Protein AF-A0A0G0MHN8-F1 (afdb_monomer_lite)

InterPro domains:
  IPR003615 HNH nuclease [cd00085] (188-270)

Structure (mmCIF, N/CA/C/O backbone):
data_AF-A0A0G0MHN8-F1
#
_entry.id   AF-A0A0G0MHN8-F1
#
loop_
_atom_site.group_PDB
_atom_site.id
_atom_site.type_symbol
_atom_site.label_atom_id
_atom_site.label_alt_id
_atom_site.label_comp_id
_atom_site.label_asym_id
_atom_site.label_entity_id
_atom_site.label_seq_id
_atom_site.pdbx_PDB_ins_code
_atom_site.Cartn_x
_atom_site.Cartn_y
_atom_site.Cartn_z
_atom_site.occupancy
_atom_site.B_iso_or_equiv
_atom_site.auth_seq_id
_atom_site.auth_comp_id
_atom_site.auth_asym_id
_atom_site.auth_atom_id
_atom_site.pdbx_PDB_model_num
ATOM 1 N N . MET A 1 1 ? -47.868 53.375 -15.447 1.00 41.31 1 MET A N 1
ATOM 2 C CA . MET A 1 1 ? -48.002 53.925 -14.083 1.00 41.31 1 MET A CA 1
ATOM 3 C C . MET A 1 1 ? -46.659 53.739 -13.399 1.00 41.31 1 MET A C 1
ATOM 5 O O . MET A 1 1 ? -46.217 52.610 -13.243 1.00 41.31 1 MET A O 1
ATOM 9 N N . TYR A 1 2 ? -45.961 54.854 -13.203 1.00 44.22 2 TYR A N 1
ATOM 10 C CA . TYR A 1 2 ? -44.610 54.971 -12.650 1.00 44.22 2 TYR A CA 1
ATOM 11 C C . TYR A 1 2 ? -44.581 54.635 -11.146 1.00 44.22 2 TYR A C 1
ATOM 13 O O . TYR A 1 2 ? -45.629 54.658 -10.509 1.00 44.22 2 TYR A O 1
ATOM 21 N N . ILE A 1 3 ? -43.368 54.442 -10.605 1.00 45.72 3 ILE A N 1
ATOM 22 C CA . ILE A 1 3 ? -42.986 54.171 -9.197 1.00 45.72 3 ILE A CA 1
ATOM 23 C C . ILE A 1 3 ? -42.729 52.681 -8.903 1.00 45.72 3 ILE A C 1
ATOM 25 O O . ILE A 1 3 ? -43.482 52.073 -8.163 1.00 45.72 3 ILE A O 1
ATOM 29 N N . ILE A 1 4 ? -41.650 52.114 -9.466 1.00 41.66 4 ILE A N 1
ATOM 30 C CA . ILE A 1 4 ? -40.586 51.381 -8.733 1.00 41.66 4 ILE A CA 1
ATOM 31 C C . ILE A 1 4 ? -39.297 51.553 -9.558 1.00 41.66 4 ILE A C 1
ATOM 33 O O . ILE A 1 4 ? -38.766 50.626 -10.163 1.00 41.66 4 ILE A O 1
ATOM 37 N N . ASP A 1 5 ? -38.841 52.799 -9.646 1.00 47.12 5 ASP A N 1
ATOM 38 C CA . ASP A 1 5 ? -37.523 53.160 -10.160 1.00 47.12 5 ASP A CA 1
ATOM 39 C C . ASP A 1 5 ? -36.767 53.845 -9.007 1.00 47.12 5 ASP A C 1
ATOM 41 O O . ASP A 1 5 ? -37.362 54.641 -8.281 1.00 47.12 5 ASP A O 1
ATOM 45 N N . ARG A 1 6 ? -35.475 53.520 -8.842 1.00 43.72 6 ARG A N 1
ATOM 46 C CA . ARG A 1 6 ? -34.521 53.962 -7.787 1.00 43.72 6 ARG A CA 1
ATOM 47 C C . ARG A 1 6 ? -34.568 53.319 -6.383 1.00 43.72 6 ARG A C 1
ATOM 49 O O . ARG A 1 6 ? -34.726 54.034 -5.399 1.00 43.72 6 ARG A O 1
ATOM 56 N N . MET A 1 7 ? -34.201 52.039 -6.236 1.00 36.31 7 MET A N 1
ATOM 57 C CA . MET A 1 7 ? -33.557 51.598 -4.971 1.00 36.31 7 MET A CA 1
ATOM 58 C C . MET A 1 7 ? -32.286 50.736 -5.096 1.00 36.31 7 MET A C 1
ATOM 60 O O . MET A 1 7 ? -31.486 50.744 -4.169 1.00 36.31 7 MET A O 1
ATOM 64 N N . ASP A 1 8 ? -31.957 50.140 -6.246 1.00 45.94 8 ASP A N 1
ATOM 65 C CA . ASP A 1 8 ? -30.777 49.246 -6.331 1.00 45.94 8 ASP A CA 1
ATOM 66 C C . ASP A 1 8 ? -29.466 49.897 -6.826 1.00 45.94 8 ASP A C 1
ATOM 68 O O . ASP A 1 8 ? -28.525 49.217 -7.238 1.00 45.94 8 ASP A O 1
ATOM 72 N N . ARG A 1 9 ? -29.352 51.231 -6.754 1.00 44.91 9 ARG A N 1
ATOM 73 C CA . ARG A 1 9 ? -28.084 51.960 -6.996 1.00 44.91 9 ARG A CA 1
ATOM 74 C C . ARG A 1 9 ? -27.555 52.716 -5.778 1.00 44.91 9 ARG A C 1
ATOM 76 O O . ARG A 1 9 ? -26.802 53.673 -5.939 1.00 44.91 9 ARG A O 1
ATOM 83 N N . ILE A 1 10 ? -27.864 52.263 -4.566 1.00 42.12 10 ILE A N 1
ATOM 84 C CA . ILE A 1 10 ? -27.018 52.602 -3.418 1.00 42.12 10 ILE A CA 1
ATOM 85 C C . ILE A 1 10 ? -25.942 51.527 -3.335 1.00 42.12 10 ILE A C 1
ATOM 87 O O . ILE A 1 10 ? -26.154 50.390 -2.921 1.00 42.12 10 ILE A O 1
ATOM 91 N N . MET A 1 11 ? -24.777 51.904 -3.852 1.00 40.81 11 MET A N 1
ATOM 92 C CA . MET A 1 11 ? -23.524 51.195 -3.674 1.00 40.81 11 MET A CA 1
ATOM 93 C C . MET A 1 11 ? -23.381 50.755 -2.208 1.00 40.81 11 MET A C 1
ATOM 95 O O . MET A 1 11 ? -23.614 51.548 -1.302 1.00 40.81 11 MET A O 1
ATOM 99 N N . ASN A 1 12 ? -22.946 49.512 -1.980 1.00 46.34 12 ASN A N 1
ATOM 100 C CA . ASN A 1 12 ? -22.414 49.045 -0.695 1.00 46.34 12 ASN A CA 1
ATOM 101 C C . ASN A 1 12 ? -21.132 49.837 -0.344 1.00 46.34 12 ASN A C 1
ATOM 103 O O . ASN A 1 12 ? -20.025 49.299 -0.405 1.00 46.34 12 ASN A O 1
ATOM 107 N N . VAL A 1 13 ? -21.265 51.128 -0.031 1.00 47.09 13 VAL A N 1
ATOM 108 C CA . VAL A 1 13 ? -20.178 51.989 0.463 1.00 47.09 13 VAL A CA 1
ATOM 109 C C . VAL A 1 13 ? -19.900 51.693 1.945 1.00 47.09 13 VAL A C 1
ATOM 111 O O . VAL A 1 13 ? -18.794 51.925 2.425 1.00 47.09 13 VAL A O 1
ATOM 114 N N . ASP A 1 14 ? -20.828 51.034 2.644 1.00 49.34 14 ASP A N 1
ATOM 115 C CA . ASP A 1 14 ? -20.714 50.715 4.076 1.00 49.34 14 ASP A CA 1
ATOM 116 C C . ASP A 1 14 ? -19.765 49.547 4.412 1.00 49.34 14 ASP A C 1
ATOM 118 O O . ASP A 1 14 ? -19.594 49.184 5.576 1.00 49.34 14 ASP A O 1
ATOM 122 N N . LEU A 1 15 ? -19.101 48.941 3.420 1.00 52.16 15 LEU A N 1
ATOM 123 C CA . LEU A 1 15 ? -18.152 47.841 3.657 1.00 52.16 15 LEU A CA 1
ATOM 124 C C . LEU A 1 15 ? -16.733 48.304 4.018 1.00 52.16 15 LEU A C 1
ATOM 126 O O . LEU A 1 15 ? -15.868 47.469 4.296 1.00 52.16 15 LEU A O 1
ATOM 130 N N . LEU A 1 16 ? -16.471 49.611 4.030 1.00 52.69 16 LEU A N 1
ATOM 131 C CA . LEU A 1 16 ? -15.177 50.163 4.420 1.00 52.69 16 LEU A CA 1
ATOM 132 C C . LEU A 1 16 ? -15.188 50.547 5.905 1.00 52.69 16 LEU A C 1
ATOM 134 O O . LEU A 1 16 ? -16.071 51.256 6.377 1.00 52.69 16 LEU A O 1
ATOM 138 N N . CYS A 1 17 ? -14.179 50.123 6.672 1.00 55.62 17 CYS A N 1
ATOM 139 C CA . CYS A 1 17 ? -14.046 50.596 8.052 1.00 55.62 17 CYS A CA 1
ATOM 140 C C . CYS A 1 17 ? -13.707 52.102 8.078 1.00 55.62 17 CYS A C 1
ATOM 142 O O . CYS A 1 17 ? -13.042 52.601 7.164 1.00 55.62 17 CYS A O 1
ATOM 144 N N . ARG A 1 18 ? -14.085 52.827 9.149 1.00 50.47 18 ARG A N 1
ATOM 145 C CA . ARG A 1 18 ? -13.782 54.271 9.323 1.00 50.47 18 ARG A CA 1
ATOM 146 C C . ARG A 1 18 ? -12.311 54.619 9.040 1.00 50.47 18 ARG A C 1
ATOM 148 O O . ARG A 1 18 ? -12.028 55.665 8.466 1.00 50.47 18 ARG A O 1
ATOM 155 N N . ARG A 1 19 ? -11.379 53.715 9.371 1.00 57.19 19 ARG A N 1
ATOM 156 C CA . ARG A 1 19 ? -9.930 53.876 9.140 1.00 57.19 19 ARG A CA 1
ATOM 157 C C . ARG A 1 19 ? -9.532 53.802 7.656 1.00 57.19 19 ARG A C 1
ATOM 159 O O . ARG A 1 19 ? -8.599 54.485 7.248 1.00 57.19 19 ARG A O 1
ATOM 166 N N . CYS A 1 20 ? -10.225 52.997 6.850 1.00 60.19 20 CYS A N 1
ATOM 167 C CA . CYS A 1 20 ? -10.010 52.910 5.402 1.00 60.19 20 CYS A CA 1
ATOM 168 C C . CYS A 1 20 ? -10.707 54.054 4.654 1.00 60.19 20 CYS A C 1
ATOM 170 O O . CYS A 1 20 ? -10.126 54.590 3.717 1.00 60.19 20 CYS A O 1
ATOM 172 N N . MET A 1 21 ? -11.894 54.473 5.110 1.00 56.03 21 MET A N 1
ATOM 173 C CA . MET A 1 21 ? -12.616 55.636 4.569 1.00 56.03 21 MET A CA 1
ATOM 174 C C . MET A 1 21 ? -11.854 56.949 4.789 1.00 56.03 21 MET A C 1
ATOM 176 O O . MET A 1 21 ? -11.707 57.725 3.853 1.00 56.03 21 MET A O 1
ATOM 180 N N . SER A 1 22 ? -11.300 57.179 5.987 1.00 56.94 22 SER A N 1
ATOM 181 C CA . SER A 1 22 ? -10.540 58.403 6.303 1.00 56.94 22 SER A CA 1
ATOM 182 C C . SER A 1 22 ? -9.270 58.553 5.451 1.00 56.94 22 SER A C 1
ATOM 184 O O . SER A 1 22 ? -9.029 59.630 4.912 1.00 56.94 22 SER A O 1
ATOM 186 N N . LYS A 1 23 ? -8.516 57.464 5.231 1.00 58.53 23 LYS A N 1
ATOM 187 C CA . LYS A 1 23 ? -7.329 57.474 4.354 1.00 58.53 23 LYS A CA 1
ATOM 188 C C . LYS A 1 23 ? -7.672 57.601 2.867 1.00 58.53 23 LYS A C 1
ATOM 190 O O . LYS A 1 23 ? -6.902 58.189 2.117 1.00 58.53 23 LYS A O 1
ATOM 195 N N . LEU A 1 24 ? -8.809 57.055 2.426 1.00 53.66 24 LEU A N 1
ATOM 196 C CA . LEU A 1 24 ? -9.280 57.219 1.046 1.00 53.66 24 LEU A CA 1
ATOM 197 C C . LEU A 1 24 ? -9.778 58.648 0.791 1.00 53.66 24 LEU A C 1
ATOM 199 O O . LEU A 1 24 ? -9.394 59.236 -0.213 1.00 53.66 24 LEU A O 1
ATOM 203 N N . GLY A 1 25 ? -10.516 59.246 1.730 1.00 53.97 25 GLY A N 1
ATOM 204 C CA . GLY A 1 25 ? -11.010 60.623 1.622 1.00 53.97 25 GLY A CA 1
ATOM 205 C C . GLY A 1 25 ? -9.921 61.708 1.651 1.00 53.97 25 GLY A C 1
ATOM 206 O O . GLY A 1 25 ? -10.139 62.802 1.136 1.00 53.97 25 GLY A O 1
ATOM 207 N N . GLU A 1 26 ? -8.740 61.442 2.220 1.00 54.78 26 GLU A N 1
ATOM 208 C CA . GLU A 1 26 ? -7.566 62.333 2.110 1.00 54.78 26 GLU A CA 1
ATOM 209 C C . GLU A 1 26 ? -6.858 62.236 0.750 1.00 54.78 26 GLU A C 1
ATOM 211 O O . GLU A 1 26 ? -6.295 63.221 0.273 1.00 54.78 26 GLU A O 1
ATOM 216 N N . ILE A 1 27 ? -6.893 61.063 0.112 1.00 53.47 27 ILE A N 1
ATOM 217 C CA . ILE A 1 27 ? -6.241 60.810 -1.181 1.00 53.47 27 ILE A CA 1
ATOM 218 C C . ILE A 1 27 ? -7.151 61.223 -2.348 1.00 53.47 27 ILE A C 1
ATOM 220 O O . ILE A 1 27 ? -6.658 61.740 -3.350 1.00 53.47 27 ILE A O 1
ATOM 224 N N . GLU A 1 28 ? -8.466 61.030 -2.227 1.00 47.81 28 GLU A N 1
ATOM 225 C CA . GLU A 1 28 ? -9.450 61.410 -3.251 1.00 47.81 28 GLU A CA 1
ATOM 226 C C . GLU A 1 28 ? -9.728 62.918 -3.275 1.00 47.81 28 GLU A C 1
ATOM 228 O O . GLU A 1 28 ? -9.886 63.466 -4.359 1.00 47.81 28 GLU A O 1
ATOM 233 N N . ARG A 1 29 ? -9.620 63.633 -2.139 1.00 52.34 29 ARG A N 1
ATOM 234 C CA . ARG A 1 29 ? -9.636 65.114 -2.115 1.00 52.34 29 ARG A CA 1
ATOM 235 C C . ARG A 1 29 ? -8.532 65.769 -2.958 1.00 52.34 29 ARG A C 1
ATOM 237 O O . ARG A 1 29 ? -8.600 66.964 -3.208 1.00 52.34 29 ARG A O 1
ATOM 244 N N . LYS A 1 30 ? -7.513 65.009 -3.374 1.00 52.53 30 LYS A N 1
ATOM 245 C CA . LYS A 1 30 ? -6.391 65.486 -4.197 1.00 52.53 30 LYS A CA 1
ATOM 246 C C . LYS A 1 30 ? -6.490 65.098 -5.677 1.00 52.53 30 LYS A C 1
ATOM 248 O O . LYS A 1 30 ? -5.564 65.411 -6.421 1.00 52.53 30 LYS A O 1
ATOM 253 N N . LYS A 1 31 ? -7.528 64.378 -6.120 1.00 51.03 31 LYS A N 1
ATOM 254 C CA . LYS A 1 31 ? -7.637 63.934 -7.520 1.00 51.03 31 LYS A CA 1
ATOM 255 C C . LYS A 1 31 ? -9.052 64.117 -8.065 1.00 51.03 31 LYS A C 1
ATOM 257 O O . LYS A 1 31 ? -9.915 63.283 -7.813 1.00 51.03 31 LYS A O 1
ATOM 262 N N . ASP A 1 32 ? -9.227 65.143 -8.894 1.00 46.75 32 ASP A N 1
ATOM 263 C CA . ASP A 1 32 ? -10.406 65.364 -9.739 1.00 46.75 32 ASP A CA 1
ATOM 264 C C . ASP A 1 32 ? -10.479 64.309 -10.857 1.00 46.75 32 ASP A C 1
ATOM 266 O O . ASP A 1 32 ? -10.145 64.558 -12.014 1.00 46.75 32 ASP A O 1
ATOM 270 N N . GLY A 1 33 ? -10.857 63.076 -10.514 1.00 56.81 33 GLY A N 1
ATOM 271 C CA . GLY A 1 33 ? -10.978 61.997 -11.491 1.00 56.81 33 GLY A CA 1
ATOM 272 C C . GLY A 1 33 ? -11.960 60.897 -11.084 1.00 56.81 33 GLY A C 1
ATOM 273 O O . GLY A 1 33 ? -12.208 60.687 -9.896 1.00 56.81 33 GLY A O 1
ATOM 274 N N . PRO A 1 34 ? -12.527 60.164 -12.062 1.00 51.59 34 PRO A N 1
ATOM 275 C CA . PRO A 1 34 ? -13.568 59.176 -11.813 1.00 51.59 34 PRO A CA 1
ATOM 276 C C . PRO A 1 34 ? -13.055 57.989 -10.986 1.00 51.59 34 PRO A C 1
ATOM 278 O O . PRO A 1 34 ? -11.982 57.428 -11.232 1.00 51.59 34 PRO A O 1
ATOM 281 N N . VAL A 1 35 ? -13.865 57.583 -10.006 1.00 49.09 35 VAL A N 1
ATOM 282 C CA . VAL A 1 35 ? -13.551 56.526 -9.037 1.00 49.09 35 VAL A CA 1
ATOM 283 C C . VAL A 1 35 ? -13.462 55.166 -9.741 1.00 49.09 35 VAL A C 1
ATOM 285 O O . VAL A 1 35 ? -14.463 54.522 -10.055 1.00 49.09 35 VAL A O 1
ATOM 288 N N . LEU A 1 36 ? -12.239 54.699 -9.996 1.00 50.56 36 LEU A N 1
ATOM 289 C CA . LEU A 1 36 ? -11.980 53.347 -10.501 1.00 50.56 36 LEU A CA 1
ATOM 290 C C . LEU A 1 36 ? -12.415 52.296 -9.462 1.00 50.56 36 LEU A C 1
ATOM 292 O O . LEU A 1 36 ? -12.065 52.404 -8.287 1.00 50.56 36 LEU A O 1
ATOM 296 N N . ARG A 1 37 ? -13.120 51.234 -9.890 1.00 49.81 37 ARG A N 1
ATOM 297 C CA . ARG A 1 37 ? -13.490 50.085 -9.035 1.00 49.81 37 ARG A CA 1
ATOM 298 C C . ARG A 1 37 ? -12.227 49.401 -8.493 1.00 49.81 37 ARG A C 1
ATOM 300 O O . ARG A 1 37 ? -11.585 48.630 -9.205 1.00 49.81 37 ARG A O 1
ATOM 307 N N . ARG A 1 38 ? -11.849 49.673 -7.240 1.00 54.00 38 ARG A N 1
ATOM 308 C CA . ARG A 1 38 ? -10.640 49.100 -6.619 1.00 54.00 38 ARG A CA 1
ATOM 309 C C . ARG A 1 38 ? -10.935 47.827 -5.823 1.00 54.00 38 ARG A C 1
ATOM 311 O O . ARG A 1 38 ? -12.009 47.651 -5.254 1.00 54.00 38 ARG A O 1
ATOM 318 N N . LYS A 1 39 ? -9.943 46.928 -5.802 1.00 55.81 39 LYS A N 1
ATOM 319 C CA . LYS A 1 39 ? -9.945 45.665 -5.046 1.00 55.81 39 LYS A CA 1
ATOM 320 C C . LYS A 1 39 ? -10.011 45.962 -3.540 1.00 55.81 39 LYS A C 1
ATOM 322 O O . LYS A 1 39 ? -9.205 46.741 -3.039 1.00 55.81 39 LYS A O 1
ATOM 327 N N . LEU A 1 40 ? -10.947 45.325 -2.833 1.00 59.28 40 LEU A N 1
ATOM 328 C CA . LEU A 1 40 ? -11.023 45.355 -1.366 1.00 59.28 40 LEU A CA 1
ATOM 329 C C . LEU A 1 40 ? -9.698 44.866 -0.760 1.00 59.28 40 LEU A C 1
ATOM 331 O O . LEU A 1 40 ? -9.121 43.900 -1.265 1.00 59.28 40 LEU A O 1
ATOM 335 N N . CYS A 1 41 ? -9.240 45.489 0.331 1.00 76.50 41 CYS A N 1
ATOM 336 C CA . CYS A 1 41 ? -8.121 44.944 1.103 1.00 76.50 41 CYS A CA 1
ATOM 337 C C . CYS A 1 41 ? -8.493 43.572 1.682 1.00 76.50 41 CYS A C 1
ATOM 339 O O . CYS A 1 41 ? -9.677 43.268 1.848 1.00 76.50 41 CYS A O 1
ATOM 341 N N . ASP A 1 42 ? -7.499 42.755 2.027 1.00 72.19 42 ASP A N 1
ATOM 342 C CA . ASP A 1 42 ? -7.738 41.361 2.418 1.00 72.19 42 ASP A CA 1
ATOM 343 C C . ASP A 1 42 ? -8.684 41.217 3.618 1.00 72.19 42 ASP A C 1
ATOM 345 O O . ASP A 1 42 ? -9.524 40.319 3.630 1.00 72.19 42 ASP A O 1
ATOM 349 N N . LEU A 1 43 ? -8.641 42.150 4.577 1.00 75.00 43 LEU A N 1
ATOM 350 C CA . LEU A 1 43 ? -9.563 42.170 5.719 1.00 75.00 43 LEU A CA 1
ATOM 351 C C . LEU A 1 43 ? -11.011 42.471 5.303 1.00 75.00 43 LEU A C 1
ATOM 353 O O . LEU A 1 43 ? -11.931 41.766 5.717 1.00 75.00 43 LEU A O 1
ATOM 357 N N . CYS A 1 44 ? -11.232 43.479 4.453 1.00 73.94 44 CYS A N 1
ATOM 358 C CA . CYS A 1 44 ? -12.579 43.820 3.976 1.00 73.94 44 CYS A CA 1
ATOM 359 C C . CYS A 1 44 ? -13.116 42.754 3.013 1.00 73.94 44 CYS A C 1
ATOM 361 O O . CYS A 1 44 ? -14.301 42.427 3.037 1.00 73.94 44 CYS A O 1
ATOM 363 N N . LYS A 1 45 ? -12.235 42.156 2.206 1.00 74.00 45 LYS A N 1
ATOM 364 C CA . LYS A 1 45 ? -12.559 41.027 1.335 1.00 74.00 45 LYS A CA 1
ATOM 365 C C . LYS A 1 45 ? -12.978 39.809 2.155 1.00 74.00 45 LYS A C 1
ATOM 367 O O . LYS A 1 45 ? -14.001 39.209 1.844 1.00 74.00 45 LYS A O 1
ATOM 372 N N . LYS A 1 46 ? -12.240 39.480 3.221 1.00 78.44 46 LYS A N 1
ATOM 373 C CA . LYS A 1 46 ? -12.584 38.392 4.146 1.00 78.44 46 LYS A CA 1
ATOM 374 C C . LYS A 1 46 ? -13.955 38.621 4.787 1.00 78.44 46 LYS A C 1
ATOM 376 O O . LYS A 1 46 ? -14.810 37.751 4.682 1.00 78.44 46 LYS A O 1
ATOM 381 N N . LYS A 1 47 ? -14.205 39.817 5.329 1.00 79.25 47 LYS A N 1
ATOM 382 C CA . LYS A 1 47 ? -15.497 40.167 5.945 1.00 79.25 47 LYS A CA 1
ATOM 383 C C . LYS A 1 47 ? -16.661 40.131 4.944 1.00 79.25 47 LYS A C 1
ATOM 385 O O . LYS A 1 47 ? -17.747 39.663 5.268 1.00 79.25 47 LYS A O 1
ATOM 390 N N . SER A 1 48 ? -16.434 40.584 3.709 1.00 79.75 48 SER A N 1
ATOM 391 C CA . SER A 1 48 ? -17.427 40.512 2.629 1.00 79.75 48 SER A CA 1
ATOM 392 C C . SER A 1 48 ? -17.749 39.066 2.238 1.00 79.75 48 SER A C 1
ATOM 394 O O . SER A 1 48 ? -18.921 38.728 2.076 1.00 79.75 48 SER A O 1
ATOM 396 N N . ILE A 1 49 ? -16.734 38.200 2.150 1.00 76.38 49 ILE A N 1
ATOM 397 C CA . ILE A 1 49 ? -16.919 36.767 1.891 1.00 76.38 49 ILE A CA 1
ATOM 398 C C . ILE A 1 49 ? -17.690 36.111 3.041 1.00 76.38 49 ILE A C 1
ATOM 400 O O . ILE A 1 49 ? -18.640 35.383 2.782 1.00 76.38 49 ILE A O 1
ATOM 404 N N . GLU A 1 50 ? -17.335 36.390 4.296 1.00 83.31 50 GLU A N 1
ATOM 405 C CA . GLU A 1 50 ? -18.035 35.855 5.473 1.00 83.31 50 GLU A CA 1
ATOM 406 C C . GLU A 1 50 ? -19.521 36.242 5.467 1.00 83.31 50 GLU A C 1
ATOM 408 O O . GLU A 1 50 ? -20.385 35.379 5.622 1.00 83.31 50 GLU A O 1
ATOM 413 N N . LEU A 1 51 ? -19.837 37.507 5.177 1.00 81.75 51 LEU A N 1
ATOM 414 C CA . LEU A 1 51 ? -21.220 37.971 5.036 1.00 81.75 51 LEU A CA 1
ATOM 415 C C . LEU A 1 51 ? -21.952 37.291 3.872 1.00 81.75 51 LEU A C 1
ATOM 417 O O . LEU A 1 51 ? -23.114 36.910 4.020 1.00 81.75 51 LEU A O 1
ATOM 421 N N . GLN A 1 52 ? -21.291 37.095 2.727 1.00 77.44 52 GLN A N 1
ATOM 422 C CA . GLN A 1 52 ? -21.876 36.357 1.605 1.00 77.44 52 GLN A CA 1
ATOM 423 C C . GLN A 1 52 ? -22.144 34.894 1.960 1.00 77.44 52 GLN A C 1
ATOM 425 O O . GLN A 1 52 ? -23.196 34.375 1.602 1.00 77.44 52 GLN A O 1
ATOM 430 N N . VAL A 1 53 ? -21.242 34.235 2.688 1.00 75.69 53 VAL A N 1
ATOM 431 C CA . VAL A 1 53 ? -21.420 32.848 3.137 1.00 75.69 53 VAL A CA 1
ATOM 432 C C . VAL A 1 53 ? -22.591 32.740 4.112 1.00 75.69 53 VAL A C 1
ATOM 434 O O . VAL A 1 53 ? -23.431 31.858 3.945 1.00 75.69 53 VAL A O 1
ATOM 437 N N . VAL A 1 54 ? -22.704 33.654 5.081 1.00 82.69 54 VAL A N 1
ATOM 438 C CA . VAL A 1 54 ? -23.846 33.698 6.010 1.00 82.69 54 VAL A CA 1
ATOM 439 C C . VAL A 1 54 ? -25.150 33.931 5.247 1.00 82.69 54 VAL A C 1
ATOM 441 O O . VAL A 1 54 ? -26.120 33.204 5.459 1.00 82.69 54 VAL A O 1
ATOM 444 N N . LYS A 1 55 ? -25.160 34.872 4.294 1.00 80.44 55 LYS A N 1
ATOM 445 C CA . LYS A 1 55 ? -26.327 35.158 3.451 1.00 80.44 55 LYS A CA 1
ATOM 446 C C . LYS A 1 55 ? -26.729 33.949 2.602 1.00 80.44 55 LYS A C 1
ATOM 448 O O . LYS A 1 55 ? -27.898 33.585 2.590 1.00 80.44 55 LYS A O 1
ATOM 453 N N . LEU A 1 56 ? -25.783 33.292 1.929 1.00 73.94 56 LEU A N 1
ATOM 454 C CA . LEU A 1 56 ? -26.044 32.092 1.124 1.00 73.94 56 LEU A CA 1
ATOM 455 C C . LEU A 1 56 ? -26.506 30.911 1.985 1.00 73.94 56 LEU A C 1
ATOM 457 O O . LEU A 1 56 ? -27.403 30.180 1.580 1.00 73.94 56 LEU A O 1
ATOM 461 N N . SER A 1 57 ? -25.948 30.753 3.187 1.00 81.19 57 SER A N 1
ATOM 462 C CA . SER A 1 57 ? -26.375 29.736 4.153 1.00 81.19 57 SER A CA 1
ATOM 463 C C . SER A 1 57 ? -27.818 29.973 4.607 1.00 81.19 57 SER A C 1
ATOM 465 O O . SER A 1 57 ? -28.635 29.055 4.542 1.00 81.19 57 SER A O 1
ATOM 467 N N . ALA A 1 58 ? -28.174 31.212 4.962 1.00 78.31 58 ALA A N 1
ATOM 468 C CA . ALA A 1 58 ? -29.544 31.584 5.312 1.00 78.31 58 ALA A CA 1
ATOM 469 C C . ALA A 1 58 ? -30.521 31.369 4.140 1.00 78.31 58 ALA A C 1
ATOM 471 O O . ALA A 1 58 ? -31.576 30.764 4.322 1.00 78.31 58 ALA A O 1
ATOM 472 N N . LEU A 1 59 ? -30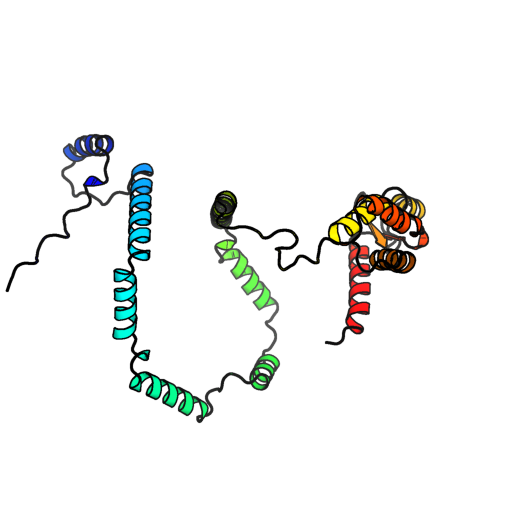.137 31.762 2.919 1.00 74.38 59 LEU A N 1
ATOM 473 C CA . LEU A 1 59 ? -30.932 31.545 1.703 1.00 74.38 59 LEU A CA 1
ATOM 474 C C . LEU A 1 59 ? -31.113 30.055 1.379 1.00 74.38 59 LEU A C 1
ATOM 476 O O . LEU A 1 59 ? -32.198 29.645 0.984 1.00 74.38 59 LEU A O 1
ATOM 480 N N . SER A 1 60 ? -30.081 29.230 1.580 1.00 75.44 60 SER A N 1
ATOM 481 C CA . SER A 1 60 ? -30.159 27.780 1.347 1.00 75.44 60 SER A CA 1
ATOM 482 C C . SER A 1 60 ? -31.058 27.057 2.351 1.00 75.44 60 SER A C 1
ATOM 484 O O . SER A 1 60 ? -31.662 26.042 2.014 1.00 75.44 60 SER A O 1
ATOM 486 N N . LYS A 1 61 ? -31.165 27.586 3.576 1.00 80.69 61 LYS A N 1
ATOM 487 C CA . LYS A 1 61 ? -32.020 27.038 4.634 1.00 80.69 61 LYS A CA 1
ATOM 488 C C . LYS A 1 61 ? -33.459 27.533 4.541 1.00 80.69 61 LYS A C 1
ATOM 490 O O . LYS A 1 61 ? -34.344 26.836 5.025 1.00 80.69 61 LYS A O 1
ATOM 495 N N . SER A 1 62 ? -33.708 28.667 3.885 1.00 86.31 62 SER A N 1
ATOM 496 C CA . SER A 1 62 ? -35.065 29.153 3.634 1.00 86.31 62 SER A CA 1
ATOM 497 C C . SER A 1 62 ? -35.857 28.126 2.821 1.00 86.31 62 SER A C 1
ATOM 499 O O . SER A 1 62 ? -35.537 27.822 1.669 1.00 86.31 62 SER A O 1
ATOM 501 N N . GLU A 1 63 ? -36.879 27.553 3.454 1.00 87.75 63 GLU A N 1
ATOM 502 C CA . GLU A 1 63 ? -37.825 26.632 2.820 1.00 87.75 63 GLU A CA 1
ATOM 503 C C . GLU A 1 63 ? -38.593 27.341 1.698 1.00 87.75 63 GLU A C 1
ATOM 505 O O . GLU A 1 63 ? -38.793 26.785 0.623 1.00 87.75 63 GLU A O 1
ATOM 510 N N . GLU A 1 64 ? -38.925 28.615 1.911 1.00 86.88 64 GLU A N 1
ATOM 511 C CA . GLU A 1 64 ? -39.617 29.468 0.950 1.00 86.88 64 GLU A CA 1
ATOM 512 C C . GLU A 1 64 ? -38.796 29.669 -0.329 1.00 86.88 64 GLU A C 1
ATOM 514 O O . GLU A 1 64 ? -39.308 29.486 -1.432 1.00 86.88 64 GLU A O 1
ATOM 519 N N . LEU A 1 65 ? -37.491 29.938 -0.210 1.00 77.88 65 LEU A N 1
ATOM 520 C CA . LEU A 1 65 ? -36.622 30.097 -1.377 1.00 77.88 65 LEU A CA 1
ATOM 521 C C . LEU A 1 65 ? -36.383 28.768 -2.108 1.00 77.88 65 LEU A C 1
ATOM 523 O O . LEU A 1 65 ? -36.279 28.739 -3.337 1.00 77.88 65 LEU A O 1
ATOM 527 N N . ARG A 1 66 ? -36.303 27.652 -1.372 1.00 80.25 66 ARG A N 1
ATOM 528 C CA . ARG A 1 66 ? -36.221 26.307 -1.962 1.00 80.25 66 ARG A CA 1
ATOM 529 C C . ARG A 1 66 ? -37.506 25.950 -2.705 1.00 80.25 66 ARG A C 1
ATOM 531 O O . ARG A 1 66 ? -37.429 25.452 -3.828 1.00 80.25 66 ARG A O 1
ATOM 538 N N . SER A 1 67 ? -38.660 26.276 -2.129 1.00 87.94 67 SER A N 1
ATOM 539 C CA . SER A 1 67 ? -39.973 26.129 -2.757 1.00 87.94 67 SER A CA 1
ATOM 540 C C . SER A 1 67 ? -40.091 26.995 -4.014 1.00 87.94 67 SER A C 1
ATOM 542 O O . SER A 1 67 ? -40.430 26.480 -5.078 1.00 87.94 67 SER A O 1
ATOM 544 N N . LEU A 1 68 ? -39.690 28.270 -3.950 1.00 86.00 68 LEU A N 1
ATOM 545 C CA . LEU A 1 68 ? -39.699 29.184 -5.094 1.00 86.00 68 LEU A CA 1
ATOM 546 C C . LEU A 1 68 ? -38.766 28.712 -6.216 1.00 86.00 68 LEU A C 1
ATOM 548 O O . LEU A 1 68 ? -39.160 28.710 -7.379 1.00 86.00 68 LEU A O 1
ATOM 552 N N . ASN A 1 69 ? -37.549 28.262 -5.893 1.00 82.69 69 ASN A N 1
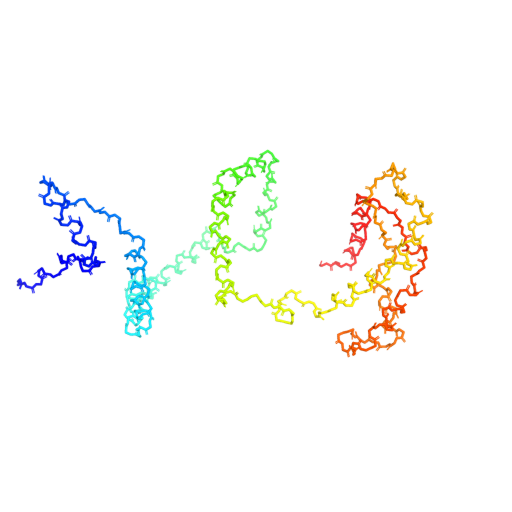ATOM 553 C CA . ASN A 1 69 ? -36.629 27.710 -6.890 1.00 82.69 69 ASN A CA 1
ATOM 554 C C . ASN A 1 69 ? -37.151 26.399 -7.485 1.00 82.69 69 ASN A C 1
ATOM 556 O O . ASN A 1 69 ? -37.030 26.199 -8.688 1.00 82.69 69 ASN A O 1
ATOM 560 N N . SER A 1 70 ? -37.755 25.525 -6.678 1.00 87.94 70 SER A N 1
ATOM 561 C CA . SER A 1 70 ? -38.404 24.298 -7.154 1.00 87.94 70 SER A CA 1
ATOM 562 C C . SER A 1 70 ? -39.558 24.619 -8.104 1.00 87.94 70 SER A C 1
ATOM 564 O O . SER A 1 70 ? -39.624 24.064 -9.200 1.00 87.94 70 SER A O 1
ATOM 566 N N . LYS A 1 71 ? -40.411 25.584 -7.740 1.00 90.12 71 LYS A N 1
ATOM 567 C CA . LYS A 1 71 ? -41.492 26.102 -8.582 1.00 90.12 71 LYS A CA 1
ATOM 568 C C . LYS A 1 71 ? -40.942 26.680 -9.886 1.00 90.12 71 LYS A C 1
ATOM 570 O O . LYS A 1 71 ? -41.349 26.232 -10.948 1.00 90.12 71 LYS A O 1
ATOM 575 N N . ARG A 1 72 ? -39.917 27.537 -9.826 1.00 89.12 72 ARG A N 1
ATOM 576 C CA . ARG A 1 72 ? -39.257 28.107 -11.012 1.00 89.12 72 ARG A CA 1
ATOM 577 C C . ARG A 1 72 ? -38.648 27.033 -11.913 1.00 89.12 72 ARG A C 1
ATOM 579 O O . ARG A 1 72 ? -38.759 27.132 -13.130 1.00 89.12 72 ARG A O 1
ATOM 586 N N . MET A 1 73 ? -38.007 26.017 -11.334 1.00 84.19 73 MET A N 1
ATOM 587 C CA . MET A 1 73 ? -37.451 24.889 -12.085 1.00 84.19 73 MET A CA 1
ATOM 588 C C . MET A 1 73 ? -38.547 24.031 -12.713 1.00 84.19 73 MET A C 1
ATOM 590 O O . MET A 1 73 ? -38.311 23.491 -13.780 1.00 84.19 73 MET A O 1
ATOM 594 N N . LYS A 1 74 ? -39.730 23.907 -12.104 1.00 88.25 74 LYS A N 1
ATOM 595 C CA . LYS A 1 74 ? -40.873 23.204 -12.708 1.00 88.25 74 LYS A CA 1
ATOM 596 C C . LYS A 1 74 ? -41.531 24.030 -13.812 1.00 88.25 74 LYS A C 1
ATOM 598 O O . LYS A 1 74 ? -41.743 23.505 -14.893 1.00 88.25 74 LYS A O 1
ATOM 603 N N . GLU A 1 75 ? -41.782 25.312 -13.565 1.00 89.81 75 GLU A N 1
ATOM 604 C CA . GLU A 1 75 ? -42.443 26.223 -14.510 1.00 89.81 75 GLU A CA 1
ATOM 605 C C . GLU A 1 75 ? -41.601 26.491 -15.762 1.00 89.81 75 GLU A C 1
ATOM 607 O O . GLU A 1 75 ? -42.150 26.644 -16.844 1.00 89.81 75 GLU A O 1
ATOM 612 N N . ASN A 1 76 ? -40.268 26.520 -15.634 1.00 88.50 76 ASN A N 1
ATOM 613 C CA . ASN A 1 76 ? -39.366 26.810 -16.755 1.00 88.50 76 ASN A CA 1
ATOM 614 C C . ASN A 1 76 ? -38.648 25.572 -17.310 1.00 88.50 76 ASN A C 1
ATOM 616 O O . ASN A 1 76 ? -37.812 25.711 -18.203 1.00 88.50 76 ASN A O 1
ATOM 620 N N . ASN A 1 77 ? -38.909 24.371 -16.784 1.00 90.12 77 ASN A N 1
ATOM 621 C CA . ASN A 1 77 ? -38.372 23.149 -17.374 1.00 90.12 77 ASN A CA 1
ATOM 622 C C . ASN A 1 77 ? -39.346 22.638 -18.439 1.00 90.12 77 ASN A C 1
ATOM 624 O O . ASN A 1 77 ? -40.385 22.090 -18.080 1.00 90.12 77 ASN A O 1
ATOM 628 N N . PRO A 1 78 ? -39.004 22.718 -19.735 1.00 88.19 78 PRO A N 1
ATOM 629 C CA . PRO A 1 78 ? -39.880 22.225 -20.792 1.00 88.19 78 PRO A CA 1
ATOM 630 C C . PRO A 1 78 ? -40.157 20.716 -20.679 1.00 88.19 78 PRO A C 1
ATOM 632 O O . PRO A 1 78 ? -41.163 20.248 -21.181 1.00 88.19 78 PRO A O 1
ATOM 635 N N . MET A 1 79 ? -39.323 19.938 -19.976 1.00 90.75 79 MET A N 1
ATOM 636 C CA . MET A 1 79 ? -39.583 18.512 -19.714 1.00 90.75 79 MET A CA 1
ATOM 637 C C . MET A 1 79 ? -40.604 18.255 -18.591 1.00 90.75 79 MET A C 1
ATOM 639 O O . MET A 1 79 ? -40.926 17.094 -18.333 1.00 90.75 79 MET A O 1
ATOM 643 N N . ALA A 1 80 ? -41.063 19.299 -17.890 1.00 87.75 80 ALA A N 1
ATOM 644 C CA . ALA A 1 80 ? -42.180 19.206 -16.951 1.00 87.75 80 ALA A CA 1
ATOM 645 C C . ALA A 1 80 ? -43.539 19.187 -17.671 1.00 87.75 80 ALA A C 1
ATOM 647 O O . ALA A 1 80 ? -44.509 18.704 -17.097 1.00 87.75 80 ALA A O 1
ATOM 648 N N . ASP A 1 81 ? -43.594 19.672 -18.915 1.00 91.88 81 ASP A N 1
ATOM 649 C CA . ASP A 1 81 ? -44.752 19.535 -19.792 1.00 91.88 81 ASP A CA 1
ATOM 650 C C . ASP A 1 81 ? -44.819 18.099 -20.342 1.00 91.88 81 ASP A C 1
ATOM 652 O O . ASP A 1 81 ? -43.886 17.598 -20.987 1.00 91.88 81 ASP A O 1
ATOM 656 N N . ASP A 1 82 ? -45.933 17.420 -20.069 1.00 93.06 82 ASP A N 1
ATOM 657 C CA . ASP A 1 82 ? -46.139 16.031 -20.465 1.00 93.06 82 ASP A CA 1
ATOM 658 C C . ASP A 1 82 ? -46.165 15.853 -21.986 1.00 93.06 82 ASP A C 1
ATOM 660 O O . ASP A 1 82 ? -45.647 14.849 -22.480 1.00 93.06 82 ASP A O 1
ATOM 664 N N . ALA A 1 83 ? -46.683 16.823 -22.743 1.00 93.75 83 ALA A N 1
ATOM 665 C CA . ALA A 1 83 ? -46.706 16.770 -24.199 1.00 93.75 83 ALA A CA 1
ATOM 666 C C . ALA A 1 83 ? -45.288 16.861 -24.774 1.00 93.75 83 ALA A C 1
ATOM 668 O O . ALA A 1 83 ? -44.931 16.069 -25.649 1.00 93.75 83 ALA A O 1
ATOM 669 N N . ILE A 1 84 ? -44.437 17.745 -24.238 1.00 90.50 84 ILE A N 1
ATOM 670 C CA . ILE A 1 84 ? -43.021 17.830 -24.637 1.00 90.50 84 ILE A CA 1
ATOM 671 C C . ILE A 1 84 ? -42.292 16.534 -24.278 1.00 90.50 84 ILE A C 1
ATOM 673 O O . ILE A 1 84 ? -41.552 15.989 -25.101 1.00 90.50 84 ILE A O 1
ATOM 677 N N . ARG A 1 85 ? -42.519 15.993 -23.078 1.00 94.31 85 ARG A N 1
ATOM 678 C CA . ARG A 1 85 ? -41.901 14.733 -22.647 1.00 94.31 85 ARG A CA 1
ATOM 679 C C . ARG A 1 85 ? -42.321 13.560 -23.535 1.00 94.31 85 ARG A C 1
ATOM 681 O O . ARG A 1 85 ? -41.463 12.770 -23.935 1.00 94.31 85 ARG A O 1
ATOM 688 N N . ILE A 1 86 ? -43.606 13.460 -23.874 1.00 93.56 86 ILE A N 1
ATOM 689 C CA . ILE A 1 86 ? -44.141 12.449 -24.796 1.00 93.56 86 ILE A CA 1
ATOM 690 C C . ILE A 1 86 ? -43.548 12.642 -26.194 1.00 93.56 86 ILE A C 1
ATOM 692 O O . ILE A 1 86 ? -43.099 11.666 -26.789 1.00 93.56 86 ILE A O 1
ATOM 696 N N . ALA A 1 87 ? -43.456 13.876 -26.697 1.00 94.31 87 ALA A N 1
ATOM 697 C CA . ALA A 1 87 ? -42.873 14.175 -28.004 1.00 94.31 87 ALA A CA 1
ATOM 698 C C . ALA A 1 87 ? -41.377 13.827 -28.069 1.00 94.31 87 ALA A C 1
ATOM 700 O O . ALA A 1 87 ? -40.920 13.216 -29.036 1.00 94.31 87 ALA A O 1
ATOM 701 N N . VAL A 1 88 ? -40.603 14.148 -27.027 1.00 91.06 88 VAL A N 1
ATOM 702 C CA . VAL A 1 88 ? -39.188 13.762 -26.913 1.00 91.06 88 VAL A CA 1
ATOM 703 C C . VAL A 1 88 ? -39.054 12.243 -26.847 1.00 91.06 88 VAL A C 1
ATOM 705 O O . VAL A 1 88 ? -38.220 11.679 -27.554 1.00 91.06 88 VAL A O 1
ATOM 708 N N . ALA A 1 89 ? -39.891 11.562 -26.060 1.00 88.44 89 ALA A N 1
ATOM 709 C CA . ALA A 1 89 ? -39.896 10.104 -25.978 1.00 88.44 89 ALA A CA 1
ATOM 710 C C . ALA A 1 89 ? -40.266 9.452 -27.320 1.00 88.44 89 ALA A C 1
ATOM 712 O O . ALA A 1 89 ? -39.604 8.505 -27.738 1.00 88.44 89 ALA A O 1
ATOM 713 N N . ALA A 1 90 ? -41.269 9.977 -28.024 1.00 90.50 90 ALA A N 1
ATOM 714 C CA . ALA A 1 90 ? -41.664 9.527 -29.354 1.00 90.50 90 ALA A CA 1
ATOM 715 C C . ALA A 1 90 ? -40.543 9.756 -30.374 1.00 90.50 90 ALA A C 1
ATOM 717 O O . ALA A 1 90 ? -40.208 8.844 -31.122 1.00 90.50 90 ALA A O 1
ATOM 718 N N . LYS A 1 91 ? -39.880 10.918 -30.344 1.00 86.50 91 LYS A N 1
ATOM 719 C CA . LYS A 1 91 ? -38.726 11.219 -31.203 1.00 86.50 91 LYS A CA 1
ATOM 720 C C . LYS A 1 91 ? -37.535 10.309 -30.903 1.00 86.50 91 LYS A C 1
ATOM 722 O O . LYS A 1 91 ? -36.854 9.878 -31.825 1.00 86.50 91 LYS A O 1
ATOM 727 N N . LEU A 1 92 ? -37.278 9.985 -29.635 1.00 81.25 92 LEU A N 1
ATOM 728 C CA . LEU A 1 92 ? -36.252 9.010 -29.251 1.00 81.25 92 LEU A CA 1
ATOM 729 C C . LEU A 1 92 ? -36.613 7.591 -29.715 1.00 81.25 92 LEU A C 1
ATOM 731 O O . LEU A 1 92 ? -35.734 6.890 -30.212 1.00 81.25 92 LEU A O 1
ATOM 735 N N . LYS A 1 93 ? -37.887 7.187 -29.610 1.00 81.56 93 LYS A N 1
ATOM 736 C CA . LYS A 1 93 ? -38.388 5.904 -30.131 1.00 81.56 93 LYS A CA 1
ATOM 737 C C . LYS A 1 93 ? -38.280 5.823 -31.656 1.00 81.56 93 LYS A C 1
ATOM 739 O O . LYS A 1 93 ? -37.750 4.835 -32.146 1.00 81.56 93 LYS A O 1
ATOM 744 N N . ALA A 1 94 ? -38.685 6.869 -32.378 1.00 80.94 94 ALA A N 1
ATOM 745 C CA . ALA A 1 94 ? -38.567 6.960 -33.834 1.00 80.94 94 ALA A CA 1
ATOM 746 C C . ALA A 1 94 ? -37.100 6.885 -34.286 1.00 80.94 94 ALA A C 1
ATOM 748 O O . ALA A 1 94 ? -36.739 6.091 -35.146 1.00 80.94 94 ALA A O 1
ATOM 749 N N . ARG A 1 95 ? -36.197 7.604 -33.602 1.00 72.00 95 ARG A N 1
ATOM 750 C CA . ARG A 1 95 ? -34.754 7.490 -33.872 1.00 72.00 95 ARG A CA 1
ATOM 751 C C . ARG A 1 95 ? -34.221 6.074 -33.647 1.00 72.00 95 ARG A C 1
ATOM 753 O O . ARG A 1 95 ? -33.314 5.676 -34.369 1.00 72.00 95 ARG A O 1
ATOM 760 N N . CYS A 1 96 ? -34.777 5.328 -32.687 1.00 67.56 96 CYS A N 1
ATOM 761 C CA . CYS A 1 96 ? -34.422 3.925 -32.467 1.00 67.56 96 CYS A CA 1
ATOM 762 C C . CYS A 1 96 ? -34.987 2.981 -33.544 1.00 67.56 96 CYS A C 1
ATOM 764 O O . CYS A 1 96 ? -34.353 1.961 -33.803 1.00 67.56 96 CYS A O 1
ATOM 766 N N . SER A 1 97 ? -36.138 3.286 -34.160 1.00 70.00 97 SER A N 1
ATOM 767 C CA . SER A 1 97 ? -36.683 2.505 -35.284 1.00 70.00 97 SER A CA 1
ATOM 768 C C . SER A 1 97 ? -35.982 2.806 -36.611 1.00 70.00 97 SER A C 1
ATOM 770 O O . SER A 1 97 ? -35.810 1.897 -37.415 1.00 70.00 97 SER A O 1
ATOM 772 N N . ASP A 1 98 ? -35.477 4.028 -36.800 1.00 70.31 98 ASP A N 1
ATOM 773 C CA . ASP A 1 98 ? -34.790 4.476 -38.025 1.00 70.31 98 ASP A CA 1
ATOM 774 C C . ASP A 1 98 ? -33.311 4.026 -38.110 1.00 70.31 98 ASP A C 1
ATOM 776 O O . ASP A 1 98 ? -32.518 4.568 -38.880 1.00 70.31 98 ASP A O 1
ATOM 780 N N . GLY A 1 99 ? -32.887 3.058 -37.288 1.00 62.62 99 GLY A N 1
ATOM 781 C CA . GLY A 1 99 ? -31.527 2.501 -37.323 1.00 62.62 99 GLY A CA 1
ATOM 782 C C . GLY A 1 99 ? -30.418 3.405 -36.757 1.00 62.62 99 GLY A C 1
ATOM 783 O O . GLY A 1 99 ? -29.237 3.066 -36.862 1.00 62.62 99 GLY A O 1
ATOM 784 N N . ILE A 1 100 ? -30.756 4.527 -36.112 1.00 56.97 100 ILE A N 1
ATOM 785 C CA . ILE A 1 100 ? -29.808 5.393 -35.388 1.00 56.97 100 ILE A CA 1
ATOM 786 C C . ILE A 1 100 ? -29.783 4.948 -33.911 1.00 56.97 100 ILE A C 1
ATOM 788 O O . ILE A 1 100 ? -30.827 4.675 -33.325 1.00 56.97 100 ILE A O 1
ATOM 792 N N . PRO A 1 101 ? -28.605 4.770 -33.283 1.00 52.50 101 PRO A N 1
ATOM 793 C CA . PRO A 1 101 ? -28.398 3.602 -32.437 1.00 52.50 101 PRO A CA 1
ATOM 794 C C . PRO A 1 101 ? -29.230 3.601 -31.151 1.00 52.50 101 PRO A C 1
ATOM 796 O O . PRO A 1 101 ? -29.120 4.514 -30.329 1.00 52.50 101 PRO A O 1
ATOM 799 N N . GLN A 1 102 ? -29.939 2.481 -30.949 1.00 57.81 102 GLN A N 1
ATOM 800 C CA . GLN A 1 102 ? -30.273 1.920 -29.638 1.00 57.81 102 GLN A CA 1
ATOM 801 C C . GLN A 1 102 ? -29.093 2.105 -28.677 1.00 57.81 102 GLN A C 1
ATOM 803 O O . GLN A 1 102 ? -27.931 2.022 -29.099 1.00 57.81 102 GLN A O 1
ATOM 808 N N . PHE A 1 103 ? -29.385 2.302 -27.384 1.00 58.28 103 PHE A N 1
ATOM 809 C CA . PHE A 1 103 ? -28.417 2.102 -26.301 1.00 58.28 103 PHE A CA 1
ATOM 810 C C . PHE A 1 103 ? -27.502 0.946 -26.680 1.00 58.28 103 PHE A C 1
ATOM 812 O O . PHE A 1 103 ? -27.983 -0.164 -26.888 1.00 58.28 103 PHE A O 1
ATOM 819 N N . CYS A 1 104 ? -26.227 1.265 -26.916 1.00 59.84 104 CYS A N 1
ATOM 820 C CA . CYS A 1 104 ? -25.313 0.382 -27.622 1.00 59.84 104 CYS A CA 1
ATOM 821 C C . CYS A 1 104 ? -25.332 -0.969 -26.903 1.00 59.84 104 CYS A C 1
ATOM 823 O O . CYS A 1 104 ? -24.864 -1.058 -25.767 1.00 59.84 104 CYS A O 1
ATOM 825 N N . THR A 1 105 ? -25.947 -1.985 -27.520 1.00 73.81 105 THR A N 1
ATOM 826 C CA . THR A 1 105 ? -26.002 -3.328 -26.940 1.00 73.81 105 THR A CA 1
ATOM 827 C C . THR A 1 105 ? -24.573 -3.753 -26.628 1.00 73.81 105 THR A C 1
ATOM 829 O O . THR A 1 105 ? -23.635 -3.309 -27.299 1.00 73.81 105 THR A O 1
ATOM 832 N N . GLN A 1 106 ? -24.355 -4.592 -25.611 1.00 73.50 106 GLN A N 1
ATOM 833 C CA . GLN A 1 106 ? -22.988 -5.014 -25.279 1.00 73.50 106 GLN A CA 1
ATOM 834 C C . GLN A 1 106 ? -22.256 -5.592 -26.503 1.00 73.50 106 GLN A C 1
ATOM 836 O O . GLN A 1 106 ? -21.057 -5.389 -26.655 1.00 73.50 106 GLN A O 1
ATOM 841 N N . GLU A 1 107 ? -22.981 -6.233 -27.419 1.00 75.88 107 GLU A N 1
ATOM 842 C CA . GLU A 1 107 ? -22.473 -6.720 -28.702 1.00 75.88 107 GLU A CA 1
ATOM 843 C C . GLU A 1 107 ? -22.095 -5.600 -29.677 1.00 75.88 107 GLU A C 1
ATOM 845 O O . GLU A 1 107 ? -21.046 -5.676 -30.313 1.00 75.88 107 GLU A O 1
ATOM 850 N N . ALA A 1 108 ? -22.888 -4.530 -29.776 1.00 76.00 108 ALA A N 1
ATOM 851 C CA . ALA A 1 108 ? -22.542 -3.357 -30.575 1.00 76.00 108 ALA A CA 1
ATOM 852 C C . ALA A 1 108 ? -21.342 -2.595 -29.983 1.00 76.00 108 ALA A C 1
ATOM 854 O O . ALA A 1 108 ? -20.495 -2.111 -30.738 1.00 76.00 108 ALA A O 1
ATOM 855 N N . ILE A 1 109 ? -21.220 -2.539 -28.649 1.00 76.94 109 ILE A N 1
ATOM 856 C CA . ILE A 1 109 ? -20.032 -2.007 -27.967 1.00 76.94 109 ILE A CA 1
ATOM 857 C C . ILE A 1 109 ? -18.828 -2.880 -28.316 1.00 76.94 109 ILE A C 1
ATOM 859 O O . ILE A 1 109 ? -17.832 -2.340 -28.789 1.00 76.94 109 ILE A O 1
ATOM 863 N N . LYS A 1 110 ? -18.947 -4.210 -28.178 1.00 81.44 110 LYS A N 1
ATOM 864 C CA . LYS A 1 110 ? -17.898 -5.183 -28.523 1.00 81.44 110 LYS A CA 1
ATOM 865 C C . LYS A 1 110 ? -17.461 -5.056 -29.984 1.00 81.44 110 LYS A C 1
ATOM 867 O O . LYS A 1 110 ? -16.266 -4.934 -30.228 1.00 81.44 110 LYS A O 1
ATOM 872 N N . LYS A 1 111 ? -18.392 -4.990 -30.946 1.00 82.75 111 LYS A N 1
ATOM 873 C CA . LYS A 1 111 ? -18.095 -4.784 -32.380 1.00 82.75 111 LYS A CA 1
ATOM 874 C C . LYS A 1 111 ? -17.400 -3.442 -32.635 1.00 82.75 111 LYS A C 1
ATOM 876 O O . LYS A 1 111 ? -16.408 -3.386 -33.358 1.00 82.75 111 LYS A O 1
ATOM 881 N N . ARG A 1 112 ? -17.860 -2.357 -31.997 1.00 78.31 112 ARG A N 1
ATOM 882 C CA . ARG A 1 112 ? -17.218 -1.033 -32.094 1.00 78.31 112 ARG A CA 1
ATOM 883 C C . ARG A 1 112 ? -15.820 -1.014 -31.484 1.00 78.31 112 ARG A C 1
ATOM 885 O O . ARG A 1 112 ? -14.946 -0.347 -32.026 1.00 78.31 112 ARG A O 1
ATOM 892 N N . THR A 1 113 ? -15.594 -1.706 -30.370 1.00 80.62 113 THR A N 1
ATOM 893 C CA . THR A 1 113 ? -14.267 -1.801 -29.746 1.00 80.62 113 THR A CA 1
ATOM 894 C C . THR A 1 113 ? -13.340 -2.753 -30.490 1.00 80.62 113 THR A C 1
ATOM 896 O O . THR A 1 113 ? -12.155 -2.461 -30.562 1.00 80.62 113 THR A O 1
ATOM 899 N N . ALA A 1 114 ? -13.864 -3.824 -31.094 1.00 84.75 114 ALA A N 1
ATOM 900 C CA . ALA A 1 114 ? -13.088 -4.774 -31.892 1.00 84.75 114 ALA A CA 1
ATOM 901 C C . ALA A 1 114 ? -12.483 -4.113 -33.139 1.00 84.75 114 ALA A C 1
ATOM 903 O O . ALA A 1 114 ? -11.344 -4.391 -33.495 1.00 84.75 114 ALA A O 1
ATOM 904 N N . ASN A 1 115 ? -13.210 -3.172 -33.749 1.00 83.88 115 ASN A N 1
ATOM 905 C CA . ASN A 1 115 ? -12.745 -2.439 -34.930 1.00 83.88 115 ASN A CA 1
ATOM 906 C C . ASN A 1 115 ? -11.932 -1.174 -34.600 1.00 83.88 115 ASN A C 1
ATOM 908 O O . ASN A 1 115 ? -11.422 -0.513 -35.508 1.00 83.88 115 ASN A O 1
ATOM 912 N N . LYS A 1 116 ? -11.794 -0.798 -33.319 1.00 84.50 116 LYS A N 1
ATOM 913 C CA . LYS A 1 116 ? -10.920 0.316 -32.937 1.00 84.50 116 LYS A CA 1
ATOM 914 C C . LYS A 1 116 ? -9.477 -0.147 -33.038 1.00 84.50 116 LYS A C 1
ATOM 916 O O . LYS A 1 116 ? -8.987 -0.866 -32.171 1.00 84.50 116 LYS A O 1
ATOM 921 N N . LYS A 1 117 ? -8.781 0.326 -34.074 1.00 88.06 117 LYS A N 1
ATOM 922 C CA . LYS A 1 117 ? -7.325 0.197 -34.146 1.00 88.06 117 LYS A CA 1
ATOM 923 C C . LYS A 1 117 ? -6.725 0.746 -32.844 1.00 88.06 117 LYS A C 1
ATOM 925 O O . LYS A 1 117 ? -7.136 1.829 -32.406 1.00 88.06 117 LYS A O 1
ATOM 930 N N . PRO A 1 118 ? -5.791 0.022 -32.206 1.00 87.38 118 PRO A N 1
ATOM 931 C CA . PRO A 1 118 ? -5.109 0.540 -31.035 1.00 87.38 118 PRO A CA 1
ATOM 932 C C . PRO A 1 118 ? -4.436 1.862 -31.403 1.00 87.38 118 PRO A C 1
ATOM 934 O O . PRO A 1 118 ? -3.933 2.039 -32.513 1.00 87.38 118 PRO A O 1
ATOM 937 N N . MET A 1 119 ? -4.461 2.815 -30.473 1.00 91.69 119 MET A N 1
ATOM 938 C CA . MET A 1 119 ? -3.777 4.089 -30.661 1.00 91.69 119 MET A CA 1
ATOM 939 C C . MET A 1 119 ? -2.297 3.820 -30.957 1.00 91.69 119 MET A C 1
ATOM 941 O O . MET A 1 119 ? -1.664 3.058 -30.222 1.00 91.69 119 MET A O 1
ATOM 945 N N . SER A 1 120 ? -1.765 4.439 -32.016 1.00 95.62 120 SER A N 1
ATOM 946 C CA . SER A 1 120 ? -0.331 4.390 -32.325 1.00 95.62 120 SER A CA 1
ATOM 947 C C . SER A 1 120 ? 0.477 4.853 -31.111 1.00 95.62 120 SER A C 1
ATOM 949 O O . SER A 1 120 ? 0.058 5.768 -30.394 1.00 95.62 120 SER A O 1
ATOM 951 N N . ASP A 1 121 ? 1.635 4.239 -30.879 1.00 94.00 121 ASP A N 1
ATOM 952 C CA . ASP A 1 121 ? 2.499 4.594 -29.755 1.00 94.00 121 ASP A CA 1
ATOM 953 C C . ASP A 1 121 ? 2.957 6.054 -29.810 1.00 94.00 121 ASP A C 1
ATOM 955 O O . ASP A 1 121 ? 3.061 6.699 -28.766 1.00 94.00 121 ASP A O 1
ATOM 959 N N . ASP A 1 122 ? 3.118 6.629 -31.001 1.00 95.00 122 ASP A N 1
ATOM 960 C CA . ASP A 1 122 ? 3.456 8.047 -31.143 1.00 95.00 122 ASP A CA 1
ATOM 961 C C . ASP A 1 122 ? 2.297 8.949 -30.731 1.00 95.00 122 ASP A C 1
ATOM 963 O O . ASP A 1 122 ? 2.490 9.944 -30.032 1.00 95.00 122 ASP A O 1
ATOM 967 N N . HIS A 1 123 ? 1.065 8.553 -31.044 1.00 94.44 123 HIS A N 1
ATOM 968 C CA . HIS A 1 123 ? -0.109 9.279 -30.575 1.00 94.44 123 HIS A CA 1
ATOM 969 C C . HIS A 1 123 ? -0.265 9.152 -29.048 1.00 94.44 123 HIS A C 1
ATOM 971 O O . HIS A 1 123 ? -0.547 10.148 -28.378 1.00 94.44 123 HIS A O 1
ATOM 977 N N . LYS A 1 124 ? 0.027 7.985 -28.452 1.00 95.69 124 LYS A N 1
ATOM 978 C CA . LYS A 1 124 ? 0.080 7.843 -26.983 1.00 95.69 124 LYS A CA 1
ATOM 979 C C . LYS A 1 124 ? 1.131 8.771 -26.366 1.00 95.69 124 LYS A C 1
ATOM 981 O O . LYS A 1 124 ? 0.846 9.418 -25.357 1.00 95.69 124 LYS A O 1
ATOM 986 N N . LYS A 1 125 ? 2.322 8.875 -26.972 1.00 96.31 125 LYS A N 1
ATOM 987 C CA . LYS A 1 125 ? 3.388 9.792 -26.529 1.00 96.31 125 LYS A CA 1
ATOM 988 C C . LYS A 1 125 ? 2.942 11.251 -26.616 1.00 96.31 125 LYS A C 1
ATOM 990 O O . LYS A 1 125 ? 3.090 11.969 -25.630 1.00 96.31 125 LYS A O 1
ATOM 995 N N . ILE A 1 126 ? 2.344 11.673 -27.734 1.00 96.75 126 ILE A N 1
ATOM 996 C CA . ILE A 1 126 ? 1.831 13.040 -27.927 1.00 96.75 126 ILE A CA 1
ATOM 997 C C . ILE A 1 126 ? 0.760 13.366 -26.885 1.00 96.75 126 ILE A C 1
ATOM 999 O O . ILE A 1 126 ? 0.831 14.408 -26.235 1.00 96.75 126 ILE A O 1
ATOM 1003 N N . LEU A 1 127 ? -0.207 12.469 -26.676 1.00 95.88 127 LEU A N 1
ATOM 1004 C CA . LEU A 1 127 ? -1.273 12.673 -25.698 1.00 95.88 127 LEU A CA 1
ATOM 1005 C C . LEU A 1 127 ? -0.715 12.745 -24.271 1.00 95.88 127 LEU A C 1
ATOM 1007 O O . LEU A 1 127 ? -1.086 13.636 -23.510 1.00 95.88 127 LEU A O 1
ATOM 1011 N N . SER A 1 128 ? 0.222 11.860 -23.924 1.00 96.19 128 SER A N 1
ATOM 1012 C CA . SER A 1 128 ? 0.937 11.896 -22.644 1.00 96.19 128 SER A CA 1
ATOM 1013 C C . SER A 1 128 ? 1.701 13.212 -22.458 1.00 96.19 128 SER A C 1
ATOM 1015 O O . SER A 1 128 ? 1.635 13.820 -21.390 1.00 96.19 128 SER A O 1
ATOM 1017 N N . GLN A 1 129 ? 2.395 13.689 -23.494 1.00 96.56 129 GLN A N 1
ATOM 1018 C CA . GLN A 1 129 ? 3.130 14.949 -23.440 1.00 96.56 129 GLN A CA 1
ATOM 1019 C C . GLN A 1 129 ? 2.184 16.136 -23.266 1.00 96.56 129 GLN A C 1
ATOM 1021 O O . GLN A 1 129 ? 2.408 16.969 -22.392 1.00 96.56 129 GLN A O 1
ATOM 1026 N N . ARG A 1 130 ? 1.081 16.167 -24.020 1.00 96.12 130 ARG A N 1
ATOM 1027 C CA . ARG A 1 130 ? 0.034 17.184 -23.896 1.00 96.12 130 ARG A CA 1
ATOM 1028 C C . ARG A 1 130 ? -0.584 17.191 -22.500 1.00 96.12 130 ARG A C 1
ATOM 1030 O O . ARG A 1 130 ? -0.783 18.258 -21.930 1.00 96.12 130 ARG A O 1
ATOM 1037 N N . MET A 1 131 ? -0.830 16.017 -21.918 1.00 95.50 131 MET A N 1
ATOM 1038 C CA . MET A 1 131 ? -1.308 15.905 -20.540 1.00 95.50 131 MET A CA 1
ATOM 1039 C C . MET A 1 131 ? -0.302 16.470 -19.540 1.00 95.50 131 MET A C 1
ATOM 1041 O O . MET A 1 131 ? -0.719 17.120 -18.594 1.00 95.50 131 MET A O 1
ATOM 1045 N N . LYS A 1 132 ? 1.004 16.278 -19.737 1.00 92.69 132 LYS A N 1
ATOM 1046 C CA . LYS A 1 132 ? 2.029 16.829 -18.837 1.00 92.69 132 LYS A CA 1
ATOM 1047 C C . LYS A 1 132 ? 2.176 18.345 -18.959 1.00 92.69 132 LYS A C 1
ATOM 1049 O O . LYS A 1 132 ? 2.356 19.009 -17.944 1.00 92.69 132 LYS A O 1
ATOM 1054 N N . THR A 1 133 ? 2.115 18.884 -20.176 1.00 93.19 133 THR A N 1
ATOM 1055 C CA . THR A 1 133 ? 2.407 20.302 -20.438 1.00 93.19 133 THR A CA 1
ATOM 1056 C C . THR A 1 133 ? 1.186 21.206 -20.323 1.00 93.19 133 THR A C 1
ATOM 1058 O O . THR A 1 133 ? 1.309 22.324 -19.833 1.00 93.19 133 THR A O 1
ATOM 1061 N N . GLN A 1 134 ? 0.009 20.745 -20.756 1.00 94.75 134 GLN A N 1
ATOM 1062 C CA . GLN A 1 134 ? -1.199 21.574 -20.826 1.00 94.75 134 GLN A CA 1
ATOM 1063 C C . GLN A 1 134 ? -2.169 21.348 -19.666 1.00 94.75 134 GLN A C 1
ATOM 1065 O O . GLN A 1 134 ? -3.061 22.170 -19.470 1.00 94.75 134 GLN A O 1
ATOM 1070 N N . ASN A 1 135 ? -2.040 20.263 -18.893 1.00 94.81 135 ASN A N 1
ATOM 1071 C CA . ASN A 1 135 ? -2.927 20.055 -17.753 1.00 94.81 135 ASN A CA 1
ATOM 1072 C C . ASN A 1 135 ? -2.439 20.892 -16.555 1.00 94.81 135 ASN A C 1
ATOM 1074 O O . ASN A 1 135 ? -1.384 20.590 -15.983 1.00 94.81 135 ASN A O 1
ATOM 1078 N N . PRO A 1 136 ? -3.214 21.898 -16.110 1.00 93.19 136 PRO A N 1
ATOM 1079 C CA . PRO A 1 136 ? -2.819 22.773 -15.011 1.00 93.19 136 PRO A CA 1
ATOM 1080 C C . PRO A 1 136 ? -2.607 22.016 -13.692 1.00 93.19 136 PRO A C 1
ATOM 1082 O O . PRO A 1 136 ? -1.876 22.509 -12.835 1.00 93.19 136 PRO A O 1
ATOM 1085 N N . MET A 1 137 ? -3.155 20.802 -13.545 1.00 93.62 137 MET A N 1
ATOM 1086 C CA . MET A 1 137 ? -2.920 19.918 -12.394 1.00 93.62 137 MET A CA 1
ATOM 1087 C C . MET A 1 137 ? -1.447 19.546 -12.195 1.00 93.62 137 MET A C 1
ATOM 1089 O O . MET A 1 137 ? -1.057 19.201 -11.080 1.00 93.62 137 MET A O 1
ATOM 1093 N N . PHE A 1 138 ? -0.617 19.593 -13.243 1.00 92.50 138 PHE A N 1
ATOM 1094 C CA . PHE A 1 138 ? 0.816 19.331 -13.098 1.00 92.50 138 PHE A CA 1
ATOM 1095 C C . PHE A 1 138 ? 1.613 20.550 -12.628 1.00 92.50 138 PHE A C 1
ATOM 1097 O O . PHE A 1 138 ? 2.718 20.357 -12.114 1.00 92.50 138 PHE A O 1
ATOM 1104 N N . SER A 1 139 ? 1.056 21.763 -12.723 1.00 94.56 139 SER A N 1
ATOM 1105 C CA . SER A 1 139 ? 1.714 22.972 -12.222 1.00 94.56 139 SER A CA 1
ATOM 1106 C C 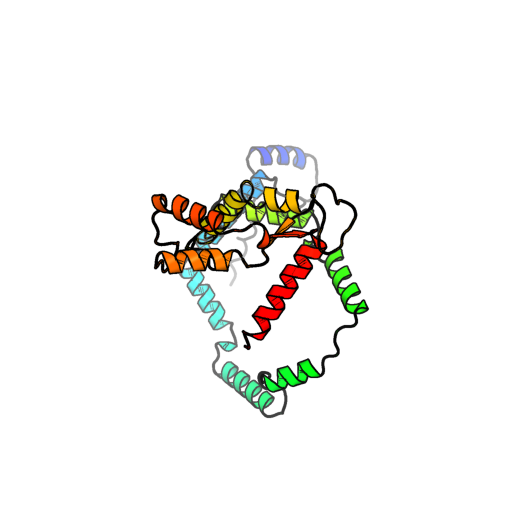. SER A 1 139 ? 1.841 22.939 -10.696 1.00 94.56 139 SER A C 1
ATOM 1108 O O . SER A 1 139 ? 0.894 22.592 -9.984 1.00 94.56 139 SER A O 1
ATOM 1110 N N . ASN A 1 140 ? 3.011 23.321 -10.180 1.00 95.81 140 ASN A N 1
ATOM 1111 C CA . ASN A 1 140 ? 3.273 23.311 -8.736 1.00 95.81 140 ASN A CA 1
ATOM 1112 C C . ASN A 1 140 ? 2.308 24.233 -7.982 1.00 95.81 140 ASN A C 1
ATOM 1114 O O . ASN A 1 140 ? 1.768 23.846 -6.954 1.00 95.81 140 ASN A O 1
ATOM 1118 N N . PHE A 1 141 ? 1.976 25.389 -8.560 1.00 97.12 141 PHE A N 1
ATOM 1119 C CA . PHE A 1 141 ? 1.007 26.315 -7.980 1.00 97.12 141 PHE A CA 1
ATOM 1120 C C . PHE A 1 141 ? -0.373 25.676 -7.742 1.00 97.12 141 PHE A C 1
ATOM 1122 O O . PHE A 1 141 ? -0.955 25.833 -6.667 1.00 97.12 141 PHE A O 1
ATOM 1129 N N . VAL A 1 142 ? -0.911 24.942 -8.725 1.00 95.75 142 VAL A N 1
ATOM 1130 C CA . VAL A 1 142 ? -2.217 24.278 -8.578 1.00 95.75 142 VAL A CA 1
ATOM 1131 C C . VAL A 1 142 ? -2.127 23.119 -7.591 1.00 95.75 142 VAL A C 1
ATOM 1133 O O . VAL A 1 142 ? -3.019 22.990 -6.751 1.00 95.75 142 VAL A O 1
ATOM 1136 N N . LYS A 1 143 ? -1.046 22.326 -7.629 1.00 95.81 143 LYS A N 1
ATOM 1137 C CA . LYS A 1 143 ? -0.801 21.256 -6.647 1.00 95.81 143 LYS A CA 1
ATOM 1138 C C . LYS A 1 143 ? -0.774 21.797 -5.221 1.00 95.81 143 LYS A C 1
ATOM 1140 O O . LYS A 1 143 ? -1.471 21.260 -4.364 1.00 95.81 143 LYS A O 1
ATOM 1145 N N . ASP A 1 144 ? -0.053 22.888 -4.984 1.00 97.25 144 ASP A N 1
ATOM 1146 C CA . ASP A 1 144 ? 0.056 23.517 -3.667 1.00 97.25 144 ASP A CA 1
ATOM 1147 C C . ASP A 1 144 ? -1.284 24.075 -3.205 1.00 97.25 144 ASP A C 1
ATOM 1149 O O . ASP A 1 144 ? -1.679 23.886 -2.054 1.00 97.25 144 ASP A O 1
ATOM 1153 N N . LYS A 1 145 ? -2.022 24.731 -4.107 1.00 97.56 145 LYS A N 1
ATOM 1154 C CA . LYS A 1 145 ? -3.359 25.245 -3.808 1.00 97.56 145 LYS A CA 1
ATOM 1155 C C . LYS A 1 145 ? -4.310 24.112 -3.422 1.00 97.56 145 LYS A C 1
ATOM 1157 O O . LYS A 1 145 ? -4.980 24.212 -2.398 1.00 97.56 145 LYS A O 1
ATOM 1162 N N . MET A 1 146 ? -4.341 23.030 -4.200 1.00 97.25 146 MET A N 1
ATOM 1163 C CA . MET A 1 146 ? -5.171 21.862 -3.901 1.00 97.25 146 MET A CA 1
ATOM 1164 C C . MET A 1 146 ? -4.751 21.172 -2.607 1.00 97.25 146 MET A C 1
ATOM 1166 O O . MET A 1 146 ? -5.617 20.843 -1.804 1.00 97.25 146 MET A O 1
ATOM 1170 N N . SER A 1 147 ? -3.448 21.005 -2.378 1.00 96.50 147 SER A N 1
ATOM 1171 C CA . SER A 1 147 ? -2.898 20.429 -1.148 1.00 96.50 147 SER A CA 1
ATOM 1172 C C . SER A 1 147 ? -3.309 21.248 0.076 1.00 96.50 147 SER A C 1
ATOM 1174 O O . SER A 1 147 ? -3.868 20.701 1.024 1.00 96.50 147 SER A O 1
ATOM 1176 N N . LYS A 1 148 ? -3.158 22.580 0.027 1.00 97.62 148 LYS A N 1
ATOM 1177 C CA . LYS A 1 148 ? -3.606 23.492 1.094 1.00 97.62 148 LYS A CA 1
ATOM 1178 C C . LYS A 1 148 ? -5.109 23.384 1.347 1.00 97.62 148 LYS A C 1
ATOM 1180 O O . LYS A 1 148 ? -5.518 23.299 2.501 1.00 97.62 148 LYS A O 1
ATOM 1185 N N . THR A 1 149 ? -5.933 23.355 0.296 1.00 97.56 149 THR A N 1
ATOM 1186 C CA . THR A 1 149 ? -7.388 23.192 0.442 1.00 97.56 149 THR A CA 1
ATOM 1187 C C . THR A 1 149 ? -7.748 21.839 1.052 1.00 97.56 149 THR A C 1
ATOM 1189 O O . THR A 1 149 ? -8.536 21.797 1.992 1.00 97.56 149 THR A O 1
ATOM 1192 N N . LEU A 1 150 ? -7.170 20.741 0.558 1.00 97.31 150 LEU A N 1
ATOM 1193 C CA . LEU A 1 150 ? -7.443 19.397 1.063 1.00 97.31 150 LEU A CA 1
ATOM 1194 C C . LEU A 1 150 ? -7.022 19.273 2.532 1.00 97.31 150 LEU A C 1
ATOM 1196 O O . LEU A 1 150 ? -7.821 18.846 3.357 1.00 97.31 150 LEU A O 1
ATOM 1200 N N . ASN A 1 151 ? -5.812 19.720 2.873 1.00 96.44 151 ASN A N 1
ATOM 1201 C CA . ASN A 1 151 ? -5.306 19.699 4.244 1.00 96.44 151 ASN A CA 1
ATOM 1202 C C . ASN A 1 151 ? -6.162 20.553 5.179 1.00 96.44 151 ASN A C 1
ATOM 1204 O O . ASN A 1 151 ? -6.482 20.097 6.271 1.00 96.44 151 ASN A O 1
ATOM 1208 N N . GLY A 1 152 ? -6.609 21.733 4.737 1.00 97.56 152 GLY A N 1
ATOM 1209 C CA . GLY A 1 152 ? -7.549 22.555 5.499 1.00 97.56 152 GLY A CA 1
ATOM 1210 C C . GLY A 1 152 ? -8.865 21.826 5.787 1.00 97.56 152 GLY A C 1
ATOM 1211 O O . GLY A 1 152 ? -9.337 21.855 6.919 1.00 97.56 152 GLY A O 1
ATOM 1212 N N . LYS A 1 153 ? -9.418 21.101 4.803 1.00 97.81 153 LYS A N 1
ATOM 1213 C CA . LYS A 1 153 ? -10.637 20.288 4.975 1.00 97.81 153 LYS A CA 1
ATOM 1214 C C . LYS A 1 153 ? -10.444 19.056 5.862 1.00 97.81 153 LYS A C 1
ATOM 1216 O O . LYS A 1 153 ? 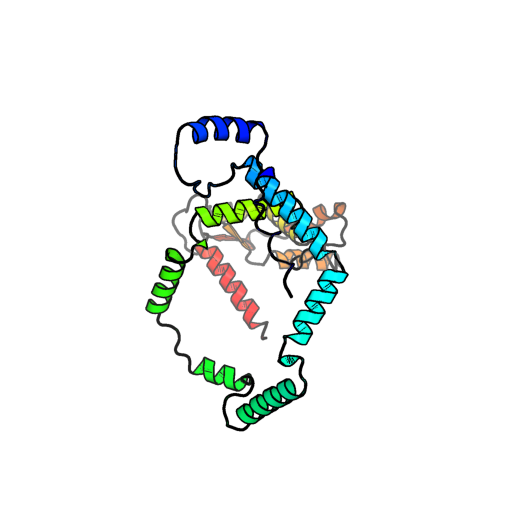-11.379 18.617 6.527 1.00 97.81 153 LYS A O 1
ATOM 1221 N N . ILE A 1 154 ? -9.249 18.472 5.850 1.00 96.62 154 ILE A N 1
ATOM 1222 C CA . ILE A 1 154 ? -8.888 17.355 6.731 1.00 96.62 154 ILE A CA 1
ATOM 1223 C C . ILE A 1 154 ? -8.749 17.861 8.170 1.00 96.62 154 ILE A C 1
ATOM 1225 O O . ILE A 1 154 ? -9.302 17.258 9.085 1.00 96.62 154 ILE A O 1
ATOM 1229 N N . GLN A 1 155 ? -8.061 18.989 8.366 1.00 96.06 155 GLN A N 1
ATOM 1230 C CA . GLN A 1 155 ? -7.871 19.620 9.675 1.00 96.06 155 GLN A CA 1
ATOM 1231 C C . GLN A 1 155 ? -9.186 20.130 10.270 1.00 96.06 155 GLN A C 1
ATOM 1233 O O . GLN A 1 155 ? -9.408 19.971 11.466 1.00 96.06 155 GLN A O 1
ATOM 1238 N N . SER A 1 156 ? -10.083 20.686 9.449 1.00 97.38 156 SER A N 1
ATOM 1239 C CA . SER A 1 156 ? -11.417 21.106 9.895 1.00 97.38 156 SER A CA 1
ATOM 1240 C C . SER A 1 156 ? -12.358 19.934 10.195 1.00 97.38 156 SER A C 1
ATOM 1242 O O . SER A 1 156 ? -13.431 20.138 10.757 1.00 97.38 156 SER A O 1
ATOM 1244 N N . GLY A 1 157 ? -11.992 18.709 9.801 1.00 96.38 157 GLY A N 1
ATOM 1245 C CA . GLY A 1 157 ? -12.834 17.524 9.938 1.00 96.38 157 GLY A CA 1
ATOM 1246 C C . GLY A 1 157 ? -13.993 17.447 8.937 1.00 96.38 157 GLY A C 1
ATOM 1247 O O . GLY A 1 157 ? -14.833 16.558 9.082 1.00 96.38 157 GLY A O 1
ATOM 1248 N N . GLU A 1 158 ? -14.043 18.326 7.925 1.00 96.94 158 GLU A N 1
ATOM 1249 C CA . GLU A 1 158 ? -15.002 18.248 6.809 1.00 96.94 158 GLU A CA 1
ATOM 1250 C C . GLU A 1 158 ? -14.780 16.960 6.001 1.00 96.94 158 GLU A C 1
ATOM 1252 O O . GLU A 1 158 ? -15.727 16.253 5.659 1.00 96.94 158 GLU A O 1
ATOM 1257 N N . ILE A 1 159 ? -13.513 16.617 5.744 1.00 97.00 159 ILE A N 1
ATOM 1258 C CA . ILE A 1 159 ? -13.128 15.341 5.135 1.00 97.00 159 ILE A CA 1
ATOM 1259 C C . ILE A 1 159 ? -12.626 14.410 6.236 1.00 97.00 159 ILE A C 1
ATOM 1261 O O . ILE A 1 159 ? -11.496 14.526 6.709 1.00 97.00 159 ILE A O 1
ATOM 1265 N N . LYS A 1 160 ? -13.456 13.433 6.610 1.00 95.75 160 LYS A N 1
ATOM 1266 C CA . LYS A 1 160 ? -13.064 12.346 7.514 1.00 95.75 160 LYS A CA 1
ATOM 1267 C C . LYS A 1 160 ? -12.662 11.120 6.709 1.00 95.75 160 LYS A C 1
ATOM 1269 O O . LYS A 1 160 ? -13.499 10.468 6.085 1.00 95.75 160 LYS A O 1
ATOM 1274 N N . TYR A 1 161 ? -11.382 10.763 6.760 1.00 91.94 161 TYR A N 1
ATOM 1275 C CA . TYR A 1 161 ? -10.948 9.464 6.259 1.00 91.94 161 TYR A CA 1
ATOM 1276 C C . TYR A 1 161 ? -11.473 8.376 7.182 1.00 91.94 161 TYR A C 1
ATOM 1278 O O . TYR A 1 161 ? -11.128 8.329 8.365 1.00 91.94 161 TYR A O 1
ATOM 1286 N N . LYS A 1 162 ? -12.283 7.472 6.634 1.00 92.44 162 LYS A N 1
ATOM 1287 C CA . LYS A 1 162 ? -12.615 6.241 7.344 1.00 92.44 162 LYS A CA 1
ATOM 1288 C C . LYS A 1 162 ? -11.309 5.464 7.581 1.00 92.44 162 LYS A C 1
ATOM 1290 O O . LYS A 1 162 ? -10.466 5.389 6.693 1.00 92.44 162 LYS A O 1
ATOM 1295 N N . ARG A 1 163 ? -11.107 4.914 8.775 1.00 86.88 163 ARG A N 1
ATOM 1296 C CA . ARG A 1 163 ? -9.938 4.089 9.131 1.00 86.88 163 ARG A CA 1
ATOM 1297 C C . ARG A 1 163 ? -10.415 2.754 9.684 1.00 86.88 163 ARG A C 1
ATOM 1299 O O . ARG A 1 163 ? -11.568 2.652 10.104 1.00 86.88 163 ARG A O 1
ATOM 1306 N N . GLY A 1 164 ? -9.532 1.754 9.676 1.00 84.88 164 GLY A N 1
ATOM 1307 C CA . GLY A 1 164 ? -9.838 0.420 10.194 1.00 84.88 164 GLY A CA 1
ATOM 1308 C C . GLY A 1 164 ? -11.127 -0.128 9.590 1.00 84.88 164 GLY A C 1
ATOM 1309 O O . GLY A 1 164 ? -11.334 -0.001 8.383 1.00 84.88 164 GLY A O 1
ATOM 1310 N N . SER A 1 165 ? -12.011 -0.639 10.446 1.00 86.50 165 SER A N 1
ATOM 1311 C CA . SER A 1 165 ? -13.322 -1.202 10.089 1.00 86.50 165 SER A CA 1
ATOM 1312 C C . SER A 1 165 ? -14.207 -0.376 9.203 1.00 86.50 165 SER A C 1
ATOM 1314 O O . SER A 1 165 ? -14.905 -0.917 8.350 1.00 86.50 165 SER A O 1
ATOM 1316 N N . ASN A 1 166 ? -14.111 0.933 9.326 1.00 87.81 166 ASN A N 1
ATOM 1317 C CA . ASN A 1 166 ? -14.972 1.813 8.572 1.00 87.81 166 ASN A CA 1
ATOM 1318 C C . ASN A 1 166 ? -14.460 2.040 7.138 1.00 87.81 166 ASN A C 1
ATOM 1320 O O . ASN A 1 166 ? -15.206 2.541 6.297 1.00 87.81 166 ASN A O 1
ATOM 1324 N N . HIS A 1 167 ? -13.201 1.717 6.818 1.00 89.12 167 HIS A N 1
ATOM 1325 C CA . HIS A 1 167 ? -12.653 1.933 5.477 1.00 89.12 167 HIS A CA 1
ATOM 1326 C C . HIS A 1 167 ? -13.058 0.801 4.517 1.00 89.12 167 HIS A C 1
ATOM 1328 O O . HIS A 1 167 ? -12.796 -0.362 4.786 1.00 89.12 167 HIS A O 1
ATOM 1334 N N . HIS A 1 168 ? -13.616 1.129 3.347 1.00 86.25 168 HIS A N 1
ATOM 1335 C CA . HIS A 1 168 ? -14.116 0.141 2.371 1.00 86.25 168 HIS A CA 1
ATOM 1336 C C . HIS A 1 168 ? -13.041 -0.827 1.829 1.00 86.25 168 HIS A C 1
ATOM 1338 O O . HIS A 1 168 ? -13.356 -1.937 1.413 1.00 86.25 168 HIS A O 1
ATOM 1344 N N . LEU A 1 169 ? -11.761 -0.429 1.844 1.00 82.44 169 LEU A N 1
ATOM 1345 C CA . LEU A 1 169 ? -10.634 -1.318 1.506 1.00 82.44 169 LEU A CA 1
ATOM 1346 C C . LEU A 1 169 ? -10.079 -2.107 2.700 1.00 82.44 169 LEU A C 1
ATOM 1348 O O . LEU A 1 169 ? -9.122 -2.862 2.532 1.00 82.44 169 LEU A O 1
ATOM 1352 N N . TRP A 1 170 ? -10.614 -1.934 3.910 1.00 78.50 170 TRP A N 1
ATOM 1353 C CA . TRP A 1 170 ? -10.134 -2.678 5.066 1.00 78.50 170 TRP A CA 1
ATOM 1354 C C . TRP A 1 170 ? -10.508 -4.145 4.941 1.00 78.50 170 TRP A C 1
ATOM 1356 O O . TRP A 1 170 ? -11.673 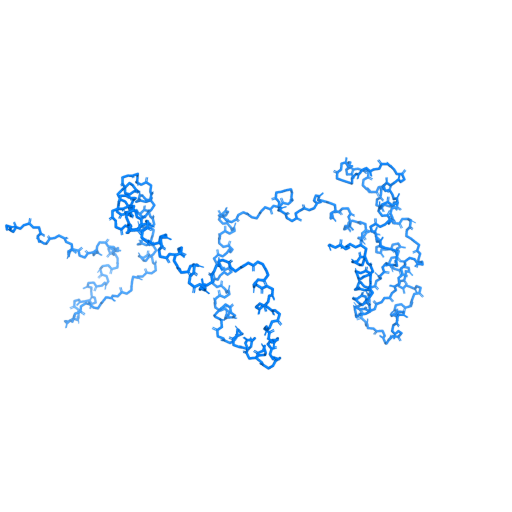-4.518 4.871 1.00 78.50 170 TRP A O 1
ATOM 1366 N N . LYS A 1 171 ? -9.488 -4.999 4.945 1.00 75.44 171 LYS A N 1
ATOM 1367 C CA . LYS A 1 171 ? -9.645 -6.456 4.912 1.00 75.44 171 LYS A CA 1
ATOM 1368 C C . LYS A 1 171 ? -9.702 -7.069 6.319 1.00 75.44 171 LYS A C 1
ATOM 1370 O O . LYS A 1 171 ? -9.543 -8.274 6.484 1.00 75.44 171 LYS A O 1
ATOM 1375 N N . GLY A 1 172 ? -9.955 -6.239 7.337 1.00 71.56 172 GLY A N 1
ATOM 1376 C CA . GLY A 1 172 ? -10.199 -6.681 8.708 1.00 71.56 172 GLY A CA 1
ATOM 1377 C C . GLY A 1 172 ? -8.974 -6.823 9.605 1.00 71.56 172 GLY A C 1
ATOM 1378 O O . GLY A 1 172 ? -8.919 -7.750 10.386 1.00 71.56 172 GLY A O 1
ATOM 1379 N N . GLY A 1 173 ? -7.965 -5.961 9.505 1.00 69.38 173 GLY A N 1
ATOM 1380 C CA . GLY A 1 173 ? -6.917 -5.907 10.542 1.00 69.38 173 GLY A CA 1
ATOM 1381 C C . GLY A 1 173 ? -5.868 -7.028 10.501 1.00 69.38 173 GLY A C 1
ATOM 1382 O O . GLY A 1 173 ? -4.838 -6.898 11.146 1.00 69.38 173 GLY A O 1
ATOM 1383 N N . CYS A 1 174 ? -6.010 -8.047 9.644 1.00 67.44 174 CYS A N 1
ATOM 1384 C CA . CYS A 1 174 ? -4.982 -9.085 9.443 1.00 67.44 174 CYS A CA 1
ATOM 1385 C C . CYS A 1 174 ? -3.629 -8.550 8.933 1.00 67.44 174 CYS A C 1
ATOM 1387 O O . CYS A 1 174 ? -2.663 -9.309 8.835 1.00 67.44 174 CYS A O 1
ATOM 1389 N N . ARG A 1 175 ? -3.559 -7.262 8.558 1.00 77.56 175 ARG A N 1
ATOM 1390 C CA . ARG A 1 175 ? -2.308 -6.585 8.211 1.00 77.56 175 ARG A CA 1
ATOM 1391 C C . ARG A 1 175 ? -1.371 -6.532 9.415 1.00 77.56 175 ARG A C 1
ATOM 1393 O O . ARG A 1 175 ? -0.181 -6.724 9.213 1.00 77.56 175 ARG A O 1
ATOM 1400 N N . ASP A 1 176 ? -1.894 -6.349 10.623 1.00 86.62 176 ASP A N 1
ATOM 1401 C CA . ASP A 1 176 ? -1.065 -6.148 11.814 1.00 86.62 176 ASP A CA 1
ATOM 1402 C C . ASP A 1 176 ? -0.316 -7.436 12.175 1.00 86.62 176 ASP A C 1
ATOM 1404 O O . ASP A 1 176 ? 0.903 -7.409 12.321 1.00 86.62 176 ASP A O 1
ATOM 1408 N N . PHE A 1 177 ? -0.999 -8.588 12.154 1.00 91.31 177 PHE A N 1
ATOM 1409 C CA . PHE A 1 177 ? -0.370 -9.901 12.353 1.00 91.31 177 PHE A CA 1
ATOM 1410 C C . PHE A 1 177 ? 0.677 -10.220 11.271 1.00 91.31 177 PHE A C 1
ATOM 1412 O O . PHE A 1 177 ? 1.797 -10.635 11.558 1.00 91.31 177 PHE A O 1
ATOM 1419 N N . ASN A 1 178 ? 0.341 -9.965 10.003 1.00 91.44 178 ASN A N 1
ATOM 1420 C CA . ASN A 1 178 ? 1.236 -10.175 8.863 1.00 91.44 178 ASN A CA 1
ATOM 1421 C C . ASN A 1 178 ? 2.495 -9.299 8.908 1.00 91.44 178 ASN A C 1
ATOM 1423 O O . ASN A 1 178 ? 3.568 -9.723 8.474 1.00 91.44 178 ASN A O 1
ATOM 1427 N N . VAL A 1 179 ? 2.344 -8.050 9.348 1.00 92.06 179 VAL A N 1
ATOM 1428 C CA . VAL A 1 179 ? 3.457 -7.120 9.539 1.00 92.06 179 VAL A CA 1
ATOM 1429 C C . VAL A 1 179 ? 4.309 -7.592 10.712 1.00 92.06 179 VAL A C 1
ATOM 1431 O O . VAL A 1 179 ? 5.519 -7.693 10.549 1.00 92.06 179 VAL A O 1
ATOM 1434 N N . ALA A 1 180 ? 3.690 -7.978 11.832 1.00 93.19 180 ALA A N 1
ATOM 1435 C CA . ALA A 1 180 ? 4.396 -8.495 12.999 1.00 93.19 180 ALA A CA 1
ATOM 1436 C C . ALA A 1 180 ? 5.227 -9.749 12.671 1.00 93.19 180 ALA A C 1
ATOM 1438 O O . ALA A 1 180 ? 6.407 -9.790 13.011 1.00 93.19 180 ALA A O 1
ATOM 1439 N N . CYS A 1 181 ? 4.670 -10.709 11.920 1.00 95.31 181 CYS A N 1
ATOM 1440 C CA . CYS A 1 181 ? 5.414 -11.878 11.433 1.00 95.31 181 CYS A CA 1
ATOM 1441 C C . CYS A 1 181 ? 6.649 -11.464 10.619 1.00 95.31 181 CYS A C 1
ATOM 1443 O O . CYS A 1 181 ? 7.759 -11.893 10.917 1.00 95.31 181 CYS A O 1
ATOM 1445 N N . ARG A 1 182 ? 6.486 -10.574 9.627 1.00 94.56 182 ARG A N 1
ATOM 1446 C CA . ARG A 1 182 ? 7.604 -10.098 8.786 1.00 94.56 182 ARG A CA 1
ATOM 1447 C C . ARG A 1 182 ? 8.687 -9.389 9.594 1.00 94.56 182 ARG A C 1
ATOM 1449 O O . ARG A 1 182 ? 9.867 -9.605 9.341 1.00 94.56 182 ARG A O 1
ATOM 1456 N N . SER A 1 183 ? 8.296 -8.556 10.555 1.00 94.50 183 SER A N 1
ATOM 1457 C CA . SER A 1 183 ? 9.240 -7.871 11.439 1.00 94.50 183 SER A CA 1
ATOM 1458 C C . SER A 1 183 ? 10.020 -8.861 12.306 1.00 94.50 183 SER A C 1
ATOM 1460 O O . SER A 1 183 ? 11.228 -8.704 12.469 1.00 94.50 183 SER A O 1
ATOM 1462 N N . ARG A 1 184 ? 9.355 -9.905 12.818 1.00 95.94 184 ARG A N 1
ATOM 1463 C CA . ARG A 1 184 ? 9.962 -10.921 13.689 1.00 95.94 184 ARG A CA 1
ATOM 1464 C C . ARG A 1 184 ? 10.862 -11.904 12.931 1.00 95.94 184 ARG A C 1
ATOM 1466 O O . ARG A 1 184 ? 11.842 -12.369 13.498 1.00 95.94 184 ARG A O 1
ATOM 1473 N N . LEU A 1 185 ? 10.590 -12.157 11.648 1.00 96.12 185 LEU A N 1
ATOM 1474 C CA . LEU A 1 185 ? 11.399 -13.020 10.772 1.00 96.12 185 LEU A CA 1
ATOM 1475 C C . LEU A 1 185 ? 12.809 -12.480 10.486 1.00 96.12 185 LEU A C 1
ATOM 1477 O O . 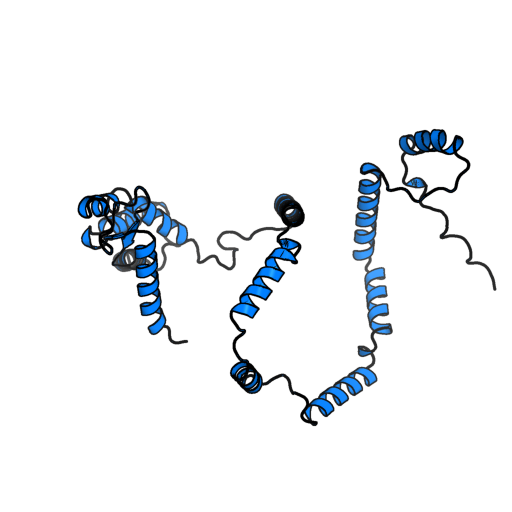LEU A 1 185 ? 13.716 -13.260 10.191 1.00 96.12 185 LEU A O 1
ATOM 1481 N N . TYR A 1 186 ? 13.009 -11.160 10.574 1.00 92.69 186 TYR A N 1
ATOM 1482 C CA . TYR A 1 186 ? 14.236 -10.515 10.100 1.00 92.69 186 TYR A CA 1
ATOM 1483 C C . TYR A 1 186 ? 15.513 -11.058 10.767 1.00 92.69 186 TYR A C 1
ATOM 1485 O O . TYR A 1 186 ? 16.473 -11.426 10.091 1.00 92.69 186 TYR A O 1
ATOM 1493 N N . LEU A 1 187 ? 15.528 -11.132 12.098 1.00 91.81 187 LEU A N 1
ATOM 1494 C CA . LEU A 1 187 ? 16.703 -11.582 12.847 1.00 91.81 187 LEU A CA 1
ATOM 1495 C C . LEU A 1 187 ? 16.940 -13.104 12.769 1.00 91.81 187 LEU A C 1
ATOM 1497 O O . LEU A 1 187 ? 18.052 -13.495 12.414 1.00 91.81 187 LEU A O 1
ATOM 1501 N N . PRO A 1 188 ? 15.960 -13.977 13.079 1.00 95.00 188 PRO A N 1
ATOM 1502 C CA . PRO A 1 188 ? 16.207 -15.414 13.187 1.00 95.00 188 PRO A CA 1
ATOM 1503 C C . PRO A 1 188 ? 16.299 -16.131 11.840 1.00 95.00 188 PRO A C 1
ATOM 1505 O O . PRO A 1 188 ? 16.964 -17.164 11.766 1.00 95.00 188 PRO A O 1
ATOM 1508 N N . TRP A 1 189 ? 15.647 -15.611 10.797 1.00 97.62 189 TRP A N 1
ATOM 1509 C CA . TRP A 1 189 ? 15.521 -16.292 9.510 1.00 97.62 189 TRP A CA 1
ATOM 1510 C C . TRP A 1 189 ? 16.163 -15.500 8.369 1.00 97.62 189 TRP A C 1
ATOM 1512 O O . TRP A 1 189 ? 17.107 -15.990 7.753 1.00 97.62 189 TRP A O 1
ATOM 1522 N N . THR A 1 190 ? 15.742 -14.252 8.130 1.00 96.94 190 THR A N 1
ATOM 1523 C CA . THR A 1 190 ? 16.240 -13.447 6.995 1.00 96.94 190 THR A CA 1
ATOM 1524 C C . THR A 1 190 ? 17.760 -13.279 7.034 1.00 96.94 190 THR A C 1
ATOM 1526 O O . THR A 1 190 ? 18.423 -13.451 6.012 1.00 96.94 190 THR A O 1
ATOM 1529 N N . LYS A 1 191 ? 18.334 -12.999 8.214 1.00 96.56 191 LYS A N 1
ATOM 1530 C CA . LYS A 1 191 ? 19.791 -12.891 8.386 1.00 96.56 191 LYS A CA 1
ATOM 1531 C C . LYS A 1 191 ? 20.517 -14.187 8.004 1.00 96.56 191 LYS A C 1
ATOM 1533 O O . LYS A 1 191 ? 21.492 -14.129 7.263 1.00 96.56 191 LYS A O 1
ATOM 1538 N N . LYS A 1 192 ? 20.011 -15.346 8.441 1.00 97.88 192 LYS A N 1
ATOM 1539 C CA . LYS A 1 192 ? 20.609 -16.656 8.130 1.00 97.88 192 LYS A CA 1
ATOM 1540 C C . LYS A 1 192 ? 20.568 -16.954 6.632 1.00 97.88 192 LYS A C 1
ATOM 1542 O O . LYS A 1 192 ? 21.550 -17.439 6.081 1.00 97.88 192 LYS A O 1
ATOM 1547 N N . VAL A 1 193 ? 19.461 -16.623 5.961 1.00 97.94 193 VAL A N 1
ATOM 1548 C CA . VAL A 1 193 ? 19.337 -16.774 4.501 1.00 97.94 193 VAL A CA 1
ATOM 1549 C C . VAL A 1 193 ? 20.367 -15.905 3.773 1.00 97.94 193 VAL A C 1
ATOM 1551 O O . VAL A 1 193 ? 21.050 -16.393 2.874 1.00 97.94 193 VAL A O 1
ATOM 1554 N N . PHE A 1 194 ? 20.543 -14.647 4.193 1.00 96.25 194 PHE A N 1
ATOM 1555 C CA . PHE A 1 194 ? 21.578 -13.784 3.621 1.00 96.25 194 PHE A CA 1
ATOM 1556 C C . PHE A 1 194 ? 22.994 -14.324 3.850 1.00 96.25 194 PHE A C 1
ATOM 1558 O O . PHE A 1 194 ? 23.804 -14.304 2.924 1.00 96.25 194 PHE A O 1
ATOM 1565 N N . GLU A 1 195 ? 23.296 -14.813 5.056 1.00 95.94 195 GLU A N 1
ATOM 1566 C CA . GLU A 1 195 ? 24.596 -15.406 5.388 1.00 95.94 195 GLU A CA 1
ATOM 1567 C C . GLU A 1 195 ? 24.887 -16.647 4.529 1.00 95.94 195 GLU A C 1
ATOM 1569 O O . GLU A 1 195 ? 25.968 -16.739 3.944 1.00 95.94 195 GLU A O 1
ATOM 1574 N N . ARG A 1 196 ? 23.907 -17.550 4.369 1.00 96.69 196 ARG A N 1
ATOM 1575 C CA . ARG A 1 196 ? 23.998 -18.730 3.486 1.00 96.69 196 ARG A CA 1
ATOM 1576 C C . ARG A 1 196 ? 24.321 -18.333 2.047 1.00 96.69 196 ARG A C 1
ATOM 1578 O O . ARG A 1 196 ? 25.202 -18.922 1.425 1.00 96.69 196 ARG A O 1
ATOM 1585 N N . ASP A 1 197 ? 23.634 -17.314 1.538 1.00 95.62 197 ASP A N 1
ATOM 1586 C CA . ASP A 1 197 ? 23.779 -16.840 0.157 1.00 95.62 197 ASP A CA 1
ATOM 1587 C C . ASP A 1 197 ? 24.953 -15.863 -0.021 1.00 95.62 197 ASP A C 1
ATOM 1589 O O . ASP A 1 197 ? 25.107 -15.256 -1.084 1.00 95.62 197 ASP A O 1
ATOM 1593 N N . LYS A 1 198 ? 25.782 -15.684 1.020 1.00 94.00 198 LYS A N 1
ATOM 1594 C CA . LYS A 1 198 ? 26.937 -14.773 1.044 1.00 94.00 198 LYS A CA 1
ATOM 1595 C C . LYS A 1 198 ? 26.580 -13.344 0.632 1.00 94.00 198 LYS A C 1
ATOM 1597 O O . LYS A 1 198 ? 27.396 -12.655 0.026 1.00 94.00 198 LYS A O 1
ATOM 1602 N N . TYR A 1 199 ? 25.364 -12.898 0.953 1.00 93.50 199 TYR A N 1
ATOM 1603 C CA . TYR A 1 199 ? 24.847 -11.584 0.569 1.00 93.50 199 TYR A CA 1
ATOM 1604 C C . TYR A 1 199 ? 24.947 -11.327 -0.949 1.00 93.50 199 TYR A C 1
ATOM 1606 O O . TYR A 1 199 ? 25.296 -10.227 -1.381 1.00 93.50 199 TYR A O 1
ATOM 1614 N N . ILE A 1 200 ? 24.650 -12.337 -1.775 1.00 93.12 200 ILE A N 1
ATOM 1615 C CA . ILE A 1 200 ? 24.629 -12.234 -3.242 1.00 93.12 200 ILE A CA 1
ATOM 1616 C C . ILE A 1 200 ? 23.260 -12.678 -3.769 1.00 93.12 200 ILE A C 1
ATOM 1618 O O . ILE A 1 200 ? 22.609 -13.566 -3.225 1.00 93.12 200 ILE A O 1
ATOM 1622 N N . CYS A 1 201 ? 22.800 -12.048 -4.855 1.00 94.31 201 CYS A N 1
ATOM 1623 C CA . CYS A 1 201 ? 21.610 -12.507 -5.565 1.00 94.31 201 CYS A CA 1
ATOM 1624 C C . CYS A 1 201 ? 21.878 -13.880 -6.193 1.00 94.31 201 CYS A C 1
ATOM 1626 O O . CYS A 1 201 ? 22.653 -13.990 -7.141 1.00 94.31 201 CYS A O 1
ATOM 1628 N N . THR A 1 202 ? 21.188 -14.901 -5.707 1.00 95.06 202 THR A N 1
ATOM 1629 C CA . THR A 1 202 ? 21.322 -16.299 -6.155 1.00 95.06 202 THR A CA 1
ATOM 1630 C C . THR A 1 202 ? 20.827 -16.535 -7.586 1.00 95.06 202 THR A C 1
ATOM 1632 O O . THR A 1 202 ? 21.315 -17.431 -8.261 1.00 95.06 202 THR A O 1
ATOM 1635 N N . VAL A 1 203 ? 19.885 -15.718 -8.074 1.00 94.56 203 VAL A N 1
ATOM 1636 C CA . VAL A 1 203 ? 19.250 -15.900 -9.393 1.00 94.56 203 VAL A CA 1
ATOM 1637 C C . VAL A 1 203 ? 20.100 -15.345 -10.531 1.00 94.56 203 VAL A C 1
ATOM 1639 O O . VAL A 1 203 ? 20.221 -15.971 -11.577 1.00 94.56 203 VAL A O 1
ATOM 1642 N N . CYS A 1 204 ? 20.650 -14.141 -10.366 1.00 92.94 204 CYS A N 1
ATOM 1643 C CA . CYS A 1 204 ? 21.427 -13.494 -11.427 1.00 92.94 204 CYS A CA 1
ATOM 1644 C C . CYS A 1 204 ? 22.937 -13.529 -11.183 1.00 92.94 204 CYS A C 1
ATOM 1646 O O . CYS A 1 204 ? 23.668 -12.955 -11.986 1.00 92.94 204 CYS A O 1
ATOM 1648 N N . SER A 1 205 ? 23.376 -14.101 -10.053 1.00 82.50 205 SER A N 1
ATOM 1649 C CA . SER A 1 205 ? 24.780 -14.214 -9.618 1.00 82.50 205 SER A CA 1
ATOM 1650 C C . SER A 1 205 ? 25.582 -12.913 -9.777 1.00 82.50 205 SER A C 1
ATOM 1652 O O . SER A 1 205 ? 26.785 -12.922 -10.021 1.00 82.50 205 SER A O 1
ATOM 1654 N N . GLY A 1 206 ? 24.886 -11.774 -9.709 1.00 67.75 206 GLY A N 1
ATOM 1655 C CA . GLY A 1 206 ? 25.420 -10.478 -10.112 1.00 67.75 206 GLY A CA 1
ATOM 1656 C C . GLY A 1 206 ? 26.345 -9.888 -9.055 1.00 67.75 206 GLY A C 1
ATOM 1657 O O . GLY A 1 206 ? 26.314 -10.301 -7.896 1.00 67.75 206 GLY A O 1
ATOM 1658 N N . LYS A 1 207 ? 27.125 -8.870 -9.454 1.00 64.94 207 LYS A N 1
ATOM 1659 C CA . LYS A 1 207 ? 27.945 -8.058 -8.538 1.00 64.94 207 LYS A CA 1
ATOM 1660 C C . LYS A 1 207 ? 27.123 -7.679 -7.297 1.00 64.94 207 LYS A C 1
ATOM 1662 O O . LYS A 1 207 ? 25.941 -7.361 -7.463 1.00 64.94 207 LYS A O 1
ATOM 1667 N N . PRO A 1 208 ? 27.717 -7.680 -6.092 1.00 61.22 208 PRO A N 1
ATOM 1668 C CA . PRO A 1 208 ? 27.021 -7.282 -4.877 1.00 61.22 208 PRO A CA 1
ATOM 1669 C C . PRO A 1 208 ? 26.444 -5.880 -5.079 1.00 61.22 208 PRO A C 1
ATOM 1671 O O . PRO A 1 208 ? 27.171 -4.891 -5.152 1.00 61.22 208 PRO A O 1
ATOM 1674 N N . ILE A 1 209 ? 25.122 -5.798 -5.233 1.00 67.94 209 ILE A N 1
ATOM 1675 C CA . ILE A 1 209 ? 24.423 -4.518 -5.221 1.00 67.94 209 ILE A CA 1
ATOM 1676 C C . ILE A 1 209 ? 24.339 -4.161 -3.746 1.00 67.94 209 ILE A C 1
ATOM 1678 O O . ILE A 1 209 ? 23.488 -4.694 -3.028 1.00 67.94 209 ILE A O 1
ATOM 1682 N N . SER A 1 210 ? 25.278 -3.337 -3.279 1.00 63.38 210 SER A N 1
ATOM 1683 C CA . SER A 1 210 ? 25.332 -2.959 -1.873 1.00 63.38 210 SER A CA 1
ATOM 1684 C C . SER A 1 210 ? 23.983 -2.367 -1.443 1.00 63.38 210 SER A C 1
ATOM 1686 O O . SER A 1 210 ? 23.410 -1.504 -2.106 1.00 63.38 210 SER A O 1
ATOM 1688 N N . GLY A 1 211 ? 23.435 -2.907 -0.353 1.00 71.62 211 GLY A N 1
ATOM 1689 C CA . GLY A 1 211 ? 22.277 -2.346 0.347 1.00 71.62 211 GLY A CA 1
ATOM 1690 C C . GLY A 1 211 ? 20.881 -2.648 -0.212 1.00 71.62 211 GLY A C 1
ATOM 1691 O O . GLY A 1 211 ? 19.912 -2.244 0.423 1.00 71.62 211 GLY A O 1
ATOM 1692 N N . CYS A 1 212 ? 20.733 -3.364 -1.333 1.00 88.62 212 CYS A N 1
ATOM 1693 C CA . CYS A 1 212 ? 19.417 -3.547 -1.978 1.00 88.62 212 CYS A CA 1
ATOM 1694 C C . CYS A 1 212 ? 18.989 -5.013 -2.157 1.00 88.62 212 CYS A C 1
ATOM 1696 O O . CYS A 1 212 ? 18.207 -5.314 -3.056 1.00 88.62 212 CYS A O 1
ATOM 1698 N N . LEU A 1 213 ? 19.511 -5.949 -1.365 1.00 94.19 213 LEU A N 1
ATOM 1699 C CA . LEU A 1 213 ? 19.079 -7.348 -1.437 1.00 94.19 213 LEU A CA 1
ATOM 1700 C C . LEU A 1 213 ? 17.833 -7.594 -0.585 1.00 94.19 213 LEU A C 1
ATOM 1702 O O . LEU A 1 213 ? 17.638 -6.988 0.468 1.00 94.19 213 LEU A O 1
ATOM 1706 N N . HIS A 1 214 ? 17.003 -8.521 -1.048 1.00 95.31 214 HIS A N 1
ATOM 1707 C CA . HIS A 1 214 ? 15.795 -8.960 -0.367 1.00 95.31 214 HIS A CA 1
ATOM 1708 C C . HIS A 1 214 ? 15.791 -10.482 -0.265 1.00 95.31 214 HIS A C 1
ATOM 1710 O O . HIS A 1 214 ? 16.250 -11.168 -1.178 1.00 95.31 214 HIS A O 1
ATOM 1716 N N . VAL A 1 215 ? 15.235 -11.009 0.823 1.00 97.06 215 VAL A N 1
ATOM 1717 C CA . VAL A 1 215 ? 14.906 -12.432 0.916 1.00 97.06 215 VAL A CA 1
ATOM 1718 C C . VAL A 1 215 ? 13.500 -12.627 0.371 1.00 97.06 215 VAL A C 1
ATOM 1720 O O . VAL A 1 215 ? 12.531 -12.088 0.910 1.00 97.06 215 VAL A O 1
ATOM 1723 N N . HIS A 1 216 ? 13.400 -13.386 -0.711 1.00 97.19 216 HIS A N 1
ATOM 1724 C CA . HIS A 1 216 ? 12.132 -13.839 -1.254 1.00 97.19 216 HIS A CA 1
ATOM 1725 C C . HIS A 1 216 ? 11.746 -15.157 -0.579 1.00 97.19 216 HIS A C 1
ATOM 1727 O O . HIS A 1 216 ? 12.595 -16.032 -0.408 1.00 97.19 216 HIS A O 1
ATOM 1733 N N . HIS A 1 217 ? 10.480 -15.299 -0.185 1.00 97.00 217 HIS A N 1
ATOM 1734 C CA . HIS A 1 217 ? 9.986 -16.573 0.336 1.00 97.00 217 HIS A CA 1
ATOM 1735 C C . HIS A 1 217 ? 9.668 -17.500 -0.842 1.00 97.00 217 HIS A C 1
ATOM 1737 O O . HIS A 1 217 ? 8.938 -17.094 -1.741 1.00 97.00 217 HIS A O 1
ATOM 1743 N N . ILE A 1 218 ? 10.172 -18.734 -0.827 1.00 96.06 218 ILE A N 1
ATOM 1744 C CA . ILE A 1 218 ? 9.835 -19.760 -1.824 1.00 96.06 218 ILE A CA 1
ATOM 1745 C C . ILE A 1 218 ? 8.403 -20.255 -1.593 1.00 96.06 218 ILE A C 1
ATOM 1747 O O . ILE A 1 218 ? 7.598 -20.291 -2.523 1.00 96.06 218 ILE A O 1
ATOM 1751 N N . LYS A 1 219 ? 8.067 -20.577 -0.337 1.00 94.12 219 LYS A N 1
ATOM 1752 C CA . LYS A 1 219 ? 6.692 -20.817 0.114 1.00 94.12 219 LYS A CA 1
ATOM 1753 C C . LYS A 1 219 ? 6.101 -19.497 0.631 1.00 94.12 219 LYS A C 1
ATOM 1755 O O . LYS A 1 219 ? 6.681 -18.907 1.540 1.00 94.12 219 LYS A O 1
ATOM 1760 N N . PRO A 1 220 ? 4.978 -18.988 0.093 1.00 94.19 220 PRO A N 1
ATOM 1761 C CA . PRO A 1 220 ? 4.396 -17.728 0.546 1.00 94.19 220 PRO A CA 1
ATOM 1762 C C . PRO A 1 220 ? 4.172 -17.683 2.064 1.00 94.19 220 PRO A C 1
ATOM 1764 O O . PRO A 1 220 ? 3.637 -18.623 2.645 1.00 94.19 220 PRO A O 1
ATOM 1767 N N . LEU A 1 221 ? 4.475 -16.545 2.705 1.00 94.75 221 LEU A N 1
ATOM 1768 C CA . LEU A 1 221 ? 4.248 -16.346 4.150 1.00 94.75 221 LEU A CA 1
ATOM 1769 C C . LEU A 1 221 ? 2.819 -16.719 4.587 1.00 94.75 221 LEU A C 1
ATOM 1771 O O . LEU A 1 221 ? 2.604 -17.224 5.685 1.00 94.75 221 LEU A O 1
ATOM 1775 N N . ASN A 1 222 ? 1.832 -16.464 3.726 1.00 93.69 222 ASN A N 1
ATOM 1776 C CA . ASN A 1 222 ? 0.436 -16.766 4.022 1.00 93.69 222 ASN A CA 1
ATOM 1777 C C . ASN A 1 222 ? 0.180 -18.268 4.224 1.00 93.69 222 ASN A C 1
ATOM 1779 O O . ASN A 1 222 ? -0.733 -18.617 4.966 1.00 93.69 222 ASN A O 1
ATOM 1783 N N . ASP A 1 223 ? 0.982 -19.138 3.612 1.00 95.06 223 ASP A N 1
ATOM 1784 C CA . ASP A 1 223 ? 0.836 -20.582 3.762 1.00 95.06 223 ASP A CA 1
ATOM 1785 C C . ASP A 1 223 ? 1.348 -21.032 5.132 1.00 95.06 223 ASP A C 1
ATOM 1787 O O . ASP A 1 223 ? 0.629 -21.736 5.824 1.00 95.06 223 ASP A O 1
ATOM 1791 N N . PHE A 1 224 ? 2.490 -20.518 5.608 1.00 96.56 224 PHE A N 1
ATOM 1792 C CA . PHE A 1 224 ? 2.942 -20.751 6.993 1.00 96.56 224 PHE A CA 1
ATOM 1793 C C . PHE A 1 224 ? 1.920 -20.259 8.026 1.00 96.56 224 PHE A C 1
ATOM 1795 O O . PHE A 1 224 ? 1.643 -20.922 9.023 1.00 96.56 224 PHE A O 1
ATOM 1802 N N . ILE A 1 225 ? 1.320 -19.094 7.772 1.00 95.38 225 ILE A N 1
ATOM 1803 C CA . ILE A 1 225 ? 0.245 -18.550 8.608 1.00 95.38 225 ILE A CA 1
ATOM 1804 C C . ILE A 1 225 ? -0.971 -19.490 8.605 1.00 95.38 225 ILE A C 1
ATOM 1806 O O . ILE A 1 225 ? -1.590 -19.691 9.649 1.00 95.38 225 ILE A O 1
ATOM 1810 N N . ASN A 1 226 ? -1.332 -20.062 7.455 1.00 95.06 226 ASN A N 1
ATOM 1811 C CA . ASN A 1 226 ? -2.438 -21.012 7.351 1.00 95.06 226 ASN A CA 1
ATOM 1812 C C . ASN A 1 226 ? -2.125 -22.355 8.023 1.00 95.06 226 ASN A C 1
ATOM 1814 O O . ASN A 1 226 ? -3.017 -22.900 8.665 1.00 95.06 226 ASN A O 1
ATOM 1818 N N . ASP A 1 227 ? -0.888 -22.846 7.945 1.00 96.69 227 ASP A N 1
ATOM 1819 C CA . ASP A 1 227 ? -0.460 -24.065 8.641 1.00 96.69 227 ASP A CA 1
ATOM 1820 C C . ASP A 1 227 ? -0.651 -23.906 10.157 1.00 96.69 227 ASP A C 1
ATOM 1822 O O . ASP A 1 227 ? -1.238 -24.763 10.816 1.00 96.69 227 ASP A O 1
ATOM 1826 N N . VAL A 1 228 ? -0.252 -22.752 10.706 1.00 96.69 228 VAL A N 1
ATOM 1827 C CA . VAL A 1 228 ? -0.482 -22.419 12.120 1.00 96.69 228 VAL A CA 1
ATOM 1828 C C . VAL A 1 228 ? -1.978 -22.310 12.429 1.00 96.69 228 VAL A C 1
ATOM 1830 O O . VAL A 1 228 ? -2.425 -22.843 13.443 1.00 96.69 228 VAL A O 1
ATOM 1833 N N . LYS A 1 229 ? -2.792 -21.702 11.554 1.00 95.38 229 LYS A N 1
ATOM 1834 C CA . LYS A 1 229 ? -4.253 -21.688 11.757 1.00 95.38 229 LYS A CA 1
ATOM 1835 C C . LYS A 1 229 ? -4.841 -23.087 11.837 1.00 95.38 229 LYS A C 1
ATOM 1837 O O . LYS A 1 229 ? -5.654 -23.337 12.717 1.00 95.38 229 LYS A O 1
ATOM 1842 N N . GLN A 1 230 ? -4.449 -23.973 10.926 1.00 96.44 230 GLN A N 1
ATOM 1843 C CA . GLN A 1 230 ? -4.936 -25.349 10.898 1.00 96.44 230 GLN A CA 1
ATOM 1844 C C . GLN A 1 230 ? -4.503 -26.099 12.158 1.00 96.44 230 GLN A C 1
ATOM 1846 O O . GLN A 1 230 ? -5.342 -26.717 12.808 1.00 96.44 230 GLN A O 1
ATOM 1851 N N . LYS A 1 231 ? -3.231 -25.963 12.557 1.00 97.25 231 LYS A N 1
ATOM 1852 C CA . LYS A 1 231 ? -2.669 -26.587 13.763 1.00 97.25 231 LYS A CA 1
ATOM 1853 C C . LYS A 1 231 ? -3.431 -26.216 15.040 1.00 97.25 231 LYS A C 1
ATOM 1855 O O . LYS A 1 231 ? -3.636 -27.078 15.886 1.00 97.25 231 LYS A O 1
ATOM 1860 N N . TYR A 1 232 ? -3.856 -24.961 15.174 1.00 96.19 232 TYR A N 1
ATOM 1861 C CA . TYR A 1 232 ? -4.577 -24.468 16.356 1.00 96.19 232 TYR A CA 1
ATOM 1862 C C . TYR A 1 232 ? -6.091 -24.306 16.137 1.00 96.19 232 TYR A C 1
ATOM 1864 O O . TYR A 1 232 ? -6.755 -23.671 16.951 1.00 96.19 232 TYR A O 1
ATOM 1872 N N . ALA A 1 233 ? -6.639 -24.840 15.039 1.00 95.75 233 ALA A N 1
ATOM 1873 C CA . ALA A 1 233 ? -8.049 -24.707 14.655 1.00 95.75 233 ALA A CA 1
ATOM 1874 C C . ALA A 1 233 ? -8.587 -23.253 14.684 1.00 95.75 233 ALA A C 1
ATOM 1876 O O . ALA A 1 233 ? -9.744 -22.993 15.015 1.00 95.75 233 ALA A O 1
ATOM 1877 N N . ILE A 1 234 ? -7.748 -22.282 14.314 1.00 94.25 234 ILE A N 1
ATOM 1878 C CA . ILE A 1 234 ? -8.082 -20.855 14.295 1.00 94.25 234 ILE A CA 1
ATOM 1879 C C . ILE A 1 234 ? -8.826 -20.530 12.997 1.00 94.25 234 ILE A C 1
ATOM 1881 O O . ILE A 1 234 ? -8.256 -20.585 11.905 1.00 94.25 234 ILE A O 1
ATOM 1885 N N . SER A 1 235 ? -10.072 -20.073 13.107 1.00 92.00 235 SER A N 1
ATOM 1886 C CA . SER A 1 235 ? -10.835 -19.571 11.958 1.00 92.00 235 SER A CA 1
ATOM 1887 C C . SER A 1 235 ? -10.257 -18.251 11.422 1.00 92.00 235 SER A C 1
ATOM 1889 O O . SER A 1 235 ? -10.076 -18.068 10.213 1.00 92.00 235 SER A O 1
ATOM 1891 N N . SER A 1 236 ? -9.927 -17.317 12.319 1.00 90.69 236 SER A N 1
ATOM 1892 C CA . SER A 1 236 ? -9.474 -15.970 11.975 1.00 90.69 236 SER A CA 1
ATOM 1893 C C . SER A 1 236 ? -8.599 -15.359 13.079 1.00 90.69 236 SER A C 1
ATOM 1895 O O . SER A 1 236 ? -8.974 -15.308 14.243 1.00 90.69 236 SER A O 1
ATOM 1897 N N . PHE A 1 237 ? -7.436 -14.809 12.699 1.00 87.94 237 PHE A N 1
ATOM 1898 C CA . PHE A 1 237 ? -6.525 -14.102 13.621 1.00 87.94 237 PHE A CA 1
ATOM 1899 C C . PHE A 1 237 ? -7.108 -12.804 14.200 1.00 87.94 237 PHE A C 1
ATOM 1901 O O . PHE A 1 237 ? -6.490 -12.189 15.063 1.00 87.94 237 PHE A O 1
ATOM 1908 N N . LYS A 1 238 ? -8.271 -12.355 13.715 1.00 84.19 238 LYS A N 1
ATOM 1909 C CA . LYS A 1 238 ? -8.946 -11.162 14.245 1.00 84.19 238 LYS A CA 1
ATOM 1910 C C . LYS A 1 238 ? -9.583 -11.417 15.602 1.00 84.19 238 LYS A C 1
ATOM 1912 O O . LYS A 1 238 ? -9.735 -10.476 16.369 1.00 84.19 238 LYS A O 1
ATOM 1917 N N . ASP A 1 239 ? -9.954 -12.667 15.845 1.00 86.06 239 ASP A N 1
ATOM 1918 C CA . ASP A 1 239 ? -10.748 -13.079 16.999 1.00 86.06 239 ASP A CA 1
ATOM 1919 C C . ASP A 1 239 ? -9.853 -13.619 18.124 1.00 86.06 239 ASP A C 1
ATOM 1921 O O . ASP A 1 239 ? -10.330 -13.972 19.196 1.00 86.06 239 ASP A O 1
ATOM 1925 N N . ILE A 1 240 ? -8.540 -13.665 17.882 1.00 86.69 240 ILE A N 1
ATOM 1926 C CA . ILE A 1 240 ? -7.550 -14.070 18.871 1.00 86.69 240 ILE A CA 1
ATOM 1927 C C . ILE A 1 240 ? -7.172 -12.875 19.733 1.00 86.69 240 ILE A C 1
ATOM 1929 O O . ILE A 1 240 ? -6.809 -11.812 19.215 1.00 86.69 240 ILE A O 1
ATOM 1933 N N . ASP A 1 241 ? -7.156 -13.106 21.041 1.00 88.06 241 ASP A N 1
ATOM 1934 C CA . ASP A 1 241 ? -6.604 -12.174 22.007 1.00 88.06 241 ASP A CA 1
ATOM 1935 C C . ASP A 1 241 ? -5.123 -11.850 21.737 1.00 88.06 241 ASP A C 1
ATOM 1937 O O . ASP A 1 241 ? -4.315 -12.713 21.382 1.00 88.06 241 ASP A O 1
ATOM 1941 N N . LYS A 1 242 ? -4.754 -10.582 21.920 1.00 85.88 242 LYS A N 1
ATOM 1942 C CA . LYS A 1 242 ? -3.404 -10.073 21.653 1.00 85.88 242 LYS A CA 1
ATOM 1943 C C . LYS A 1 242 ? -2.342 -10.749 22.515 1.00 85.88 242 LYS A C 1
ATOM 1945 O O . LYS A 1 242 ? -1.195 -10.822 22.081 1.00 85.88 242 LYS A O 1
ATOM 1950 N N . GLU A 1 243 ? -2.712 -11.259 23.686 1.00 88.38 243 GLU A N 1
ATOM 1951 C CA . GLU A 1 243 ? -1.809 -11.989 24.582 1.00 88.38 243 GLU A CA 1
ATOM 1952 C C . GLU A 1 243 ? -1.238 -13.248 23.910 1.00 88.38 243 GLU A C 1
ATOM 1954 O O . GLU A 1 243 ? -0.036 -13.506 23.985 1.00 88.38 243 GLU A O 1
ATOM 1959 N N . ASN A 1 244 ? -2.056 -13.951 23.120 1.00 91.38 244 ASN A N 1
ATOM 1960 C CA . ASN A 1 244 ? -1.645 -15.165 22.412 1.00 91.38 244 ASN A CA 1
ATOM 1961 C C . ASN A 1 244 ? -0.985 -14.888 21.050 1.00 91.38 244 ASN A C 1
ATOM 1963 O O . ASN A 1 244 ? -0.411 -15.792 20.440 1.00 91.38 244 ASN A O 1
ATOM 1967 N N . TRP A 1 245 ? -1.023 -13.646 20.542 1.00 92.75 245 TRP A N 1
ATOM 1968 C CA . TRP A 1 245 ? -0.447 -13.317 19.228 1.00 92.75 245 TRP A CA 1
ATOM 1969 C C . TRP A 1 245 ? 1.038 -13.643 19.151 1.00 92.75 245 TRP A C 1
ATOM 1971 O O . TRP A 1 245 ? 1.492 -14.162 18.133 1.00 92.75 245 TRP A O 1
ATOM 1981 N N . THR A 1 246 ? 1.787 -13.338 20.211 1.00 93.81 246 THR A N 1
ATOM 1982 C CA . THR A 1 246 ? 3.238 -13.554 20.252 1.00 93.81 246 THR A CA 1
ATOM 1983 C C . THR A 1 246 ? 3.574 -15.028 20.058 1.00 93.81 246 THR A C 1
ATOM 1985 O O . THR A 1 246 ? 4.425 -15.338 19.232 1.00 93.81 246 THR A O 1
ATOM 1988 N N . GLN A 1 247 ? 2.838 -15.929 20.717 1.00 96.19 247 GLN A N 1
ATOM 1989 C CA . GLN A 1 247 ? 3.011 -17.374 20.567 1.00 96.19 247 GLN A CA 1
ATOM 1990 C C . GLN A 1 247 ? 2.799 -17.819 19.115 1.00 96.19 247 GLN A C 1
ATOM 1992 O O . GLN A 1 247 ? 3.628 -18.537 18.562 1.00 96.19 247 GLN A O 1
ATOM 1997 N N . TYR A 1 248 ? 1.717 -17.377 18.467 1.00 96.50 248 TYR A N 1
ATOM 1998 C CA . TYR A 1 248 ? 1.450 -17.761 17.078 1.00 96.50 248 TYR A CA 1
ATOM 1999 C C . TYR A 1 248 ? 2.450 -17.152 16.095 1.00 96.50 248 TYR A C 1
ATOM 2001 O O . TYR A 1 248 ? 2.811 -17.802 15.118 1.00 96.50 248 TYR A O 1
ATOM 2009 N N . ILE A 1 249 ? 2.912 -15.922 16.336 1.00 96.19 249 ILE A N 1
ATOM 2010 C CA . ILE A 1 249 ? 3.967 -15.296 15.531 1.00 96.19 249 ILE A CA 1
ATOM 2011 C C . ILE A 1 249 ? 5.269 -16.084 15.673 1.00 96.19 249 ILE A C 1
ATOM 2013 O O . ILE A 1 249 ? 5.906 -16.379 14.664 1.00 96.19 249 ILE A O 1
ATOM 2017 N N . ASP A 1 250 ? 5.650 -16.439 16.898 1.00 96.56 250 ASP A N 1
ATOM 2018 C CA . ASP A 1 250 ? 6.871 -17.194 17.171 1.00 96.56 250 ASP A CA 1
ATOM 2019 C C . ASP A 1 250 ? 6.803 -18.600 16.555 1.00 96.56 250 ASP A C 1
ATOM 2021 O O . ASP A 1 250 ? 7.790 -19.055 15.984 1.00 96.56 250 ASP A O 1
ATOM 2025 N N . GLU A 1 251 ? 5.628 -19.235 16.546 1.00 97.75 251 GLU A N 1
ATOM 2026 C CA . GLU A 1 251 ? 5.391 -20.497 15.835 1.00 97.75 251 GLU A CA 1
ATOM 2027 C C . GLU A 1 251 ? 5.484 -20.344 14.306 1.00 97.75 251 GLU A C 1
ATOM 2029 O O . GLU A 1 251 ? 6.058 -21.187 13.618 1.00 97.75 251 GLU A O 1
ATOM 2034 N N . VAL A 1 252 ? 4.932 -19.268 13.731 1.00 97.38 252 VAL A N 1
ATOM 2035 C CA . VAL A 1 252 ? 5.106 -18.992 12.295 1.00 97.38 252 VAL A CA 1
ATOM 2036 C C . VAL A 1 252 ? 6.595 -18.847 11.987 1.00 97.38 252 VAL A C 1
ATOM 2038 O O . VAL A 1 252 ? 7.071 -19.437 11.021 1.00 97.38 252 VAL A O 1
ATOM 2041 N N . VAL A 1 253 ? 7.340 -18.104 12.808 1.00 97.31 253 VAL A N 1
ATOM 2042 C CA . VAL A 1 253 ? 8.780 -17.871 12.636 1.00 97.31 253 VAL A CA 1
ATOM 2043 C C . VAL A 1 253 ? 9.596 -19.154 12.801 1.00 97.31 253 VAL A C 1
ATOM 2045 O O . VAL A 1 253 ? 10.493 -19.388 11.995 1.00 97.31 253 VAL A O 1
ATOM 2048 N N . SER A 1 254 ? 9.293 -19.997 13.791 1.00 97.19 254 SER A N 1
ATOM 2049 C CA . SER A 1 254 ? 10.005 -21.262 14.029 1.00 97.19 254 SER A CA 1
ATOM 2050 C C . SER A 1 254 ? 9.804 -22.272 12.897 1.00 97.19 254 SER A C 1
ATOM 2052 O O . SER A 1 254 ? 10.704 -23.059 12.610 1.00 97.19 254 SER A O 1
ATOM 2054 N N . ASN A 1 255 ? 8.662 -22.204 12.208 1.00 97.38 255 ASN A N 1
ATOM 2055 C CA . ASN A 1 255 ? 8.364 -23.043 11.052 1.00 97.38 255 ASN A CA 1
ATOM 2056 C C . ASN A 1 255 ? 9.081 -22.607 9.761 1.00 97.38 255 ASN A C 1
ATOM 2058 O O . ASN A 1 255 ? 9.066 -23.370 8.796 1.00 97.38 255 ASN A O 1
ATOM 2062 N N . HIS A 1 256 ? 9.719 -21.429 9.719 1.00 97.88 256 HIS A N 1
ATOM 2063 C CA . HIS A 1 256 ? 10.520 -21.017 8.562 1.00 97.88 256 HIS A CA 1
ATOM 2064 C C . HIS A 1 256 ? 11.898 -21.680 8.597 1.00 97.88 256 HIS A C 1
ATOM 2066 O O . HIS A 1 256 ? 12.730 -21.392 9.463 1.00 97.88 256 HIS A O 1
ATOM 2072 N N . ARG A 1 257 ? 12.176 -22.526 7.607 1.00 97.94 257 ARG A N 1
ATOM 2073 C CA . ARG A 1 257 ? 13.489 -23.145 7.415 1.00 97.94 257 ARG A CA 1
ATOM 2074 C C . ARG A 1 257 ? 14.346 -22.278 6.509 1.00 97.94 257 ARG A C 1
ATOM 2076 O O . ARG A 1 257 ? 13.842 -21.455 5.744 1.00 97.94 257 ARG A O 1
ATOM 2083 N N . ILE A 1 258 ? 15.664 -22.432 6.584 1.00 98.00 258 ILE A N 1
ATOM 2084 C CA . ILE A 1 258 ? 16.574 -21.600 5.786 1.00 98.00 258 ILE A CA 1
ATOM 2085 C C . ILE A 1 258 ? 16.359 -21.828 4.283 1.00 98.00 258 ILE A C 1
ATOM 2087 O O . ILE A 1 258 ? 16.464 -20.892 3.495 1.00 98.00 258 ILE A O 1
ATOM 2091 N N . GLU A 1 259 ? 15.983 -23.045 3.888 1.00 97.88 259 GLU A N 1
ATOM 2092 C CA . GLU A 1 259 ? 15.683 -23.446 2.513 1.00 97.88 259 GLU A CA 1
ATOM 2093 C C . GLU A 1 259 ? 14.432 -22.761 1.954 1.00 97.88 259 GLU A C 1
ATOM 2095 O O . GLU A 1 259 ? 14.328 -22.605 0.743 1.00 97.88 259 GLU A O 1
ATOM 2100 N N . ASP A 1 260 ? 13.524 -22.282 2.809 1.00 97.69 260 ASP A N 1
ATOM 2101 C CA . ASP A 1 260 ? 12.297 -21.595 2.388 1.00 97.69 260 ASP A CA 1
ATOM 2102 C C . ASP A 1 260 ? 12.552 -20.163 1.893 1.00 97.69 260 ASP A C 1
ATOM 2104 O O . ASP A 1 260 ? 11.630 -19.482 1.437 1.00 97.69 260 ASP A O 1
ATOM 2108 N N . GLY A 1 261 ? 13.788 -19.673 2.011 1.00 97.62 261 GLY A N 1
ATOM 2109 C CA . GLY A 1 261 ? 14.194 -18.331 1.615 1.00 97.62 261 GLY A CA 1
ATOM 2110 C C . GLY A 1 261 ? 15.268 -18.342 0.538 1.00 97.62 261 GLY A C 1
ATOM 2111 O O . GLY A 1 261 ? 16.149 -19.204 0.514 1.00 97.62 261 GLY A O 1
ATOM 2112 N N . ILE A 1 262 ? 15.234 -17.334 -0.329 1.00 97.31 262 ILE A N 1
ATOM 2113 C CA . ILE A 1 262 ? 16.253 -17.108 -1.353 1.00 97.31 262 ILE A CA 1
ATOM 2114 C C . ILE A 1 262 ? 16.634 -15.628 -1.431 1.00 97.31 262 ILE A C 1
ATOM 2116 O O . ILE A 1 262 ? 15.774 -14.750 -1.530 1.00 97.31 262 ILE A O 1
ATOM 2120 N N . THR A 1 263 ? 17.933 -15.331 -1.391 1.00 96.62 263 THR A N 1
ATOM 2121 C CA . THR A 1 263 ? 18.446 -13.964 -1.528 1.00 96.62 263 THR A CA 1
ATOM 2122 C C . THR A 1 263 ? 18.418 -13.529 -2.984 1.00 96.62 263 THR A C 1
ATOM 2124 O O . THR A 1 263 ? 19.017 -14.165 -3.855 1.00 96.62 263 THR A O 1
ATOM 2127 N N . VAL A 1 264 ? 17.751 -12.409 -3.259 1.00 95.88 264 VAL A N 1
ATOM 2128 C CA . VAL A 1 264 ? 17.569 -11.868 -4.608 1.00 95.88 264 VAL A CA 1
ATOM 2129 C C . VAL A 1 264 ? 17.699 -10.345 -4.650 1.00 95.88 264 VAL A C 1
ATOM 2131 O O . VAL A 1 264 ? 17.420 -9.641 -3.682 1.00 95.88 264 VAL A O 1
ATOM 2134 N N . CYS A 1 265 ? 18.107 -9.806 -5.801 1.00 94.38 265 CYS A N 1
ATOM 2135 C CA . CYS A 1 265 ? 18.064 -8.363 -6.056 1.00 94.38 265 CYS A CA 1
ATOM 2136 C C . CYS A 1 265 ? 16.628 -7.890 -6.360 1.00 94.38 265 CYS A C 1
ATOM 2138 O O . CYS A 1 265 ? 15.784 -8.714 -6.723 1.00 94.38 265 CYS A O 1
ATOM 2140 N N . PRO A 1 266 ? 16.329 -6.576 -6.325 1.00 93.56 266 PRO A N 1
ATOM 2141 C CA . PRO A 1 266 ? 14.960 -6.076 -6.483 1.00 93.56 266 PRO A CA 1
ATOM 2142 C C . PRO A 1 266 ? 14.348 -6.437 -7.843 1.00 93.56 266 PRO A C 1
ATOM 2144 O O . PRO A 1 266 ? 13.160 -6.734 -7.947 1.00 93.56 266 PRO A O 1
ATOM 2147 N N . LYS A 1 267 ? 15.171 -6.473 -8.901 1.00 92.44 267 LYS A N 1
ATOM 2148 C CA . LYS A 1 267 ? 14.739 -6.894 -10.242 1.00 92.44 267 LYS A CA 1
ATOM 2149 C C . LYS A 1 267 ? 14.330 -8.369 -10.261 1.00 92.44 267 LYS A C 1
ATOM 2151 O O . LYS A 1 267 ? 13.277 -8.691 -10.802 1.00 92.44 267 LYS A O 1
ATOM 2156 N N . CYS A 1 268 ? 15.140 -9.248 -9.668 1.00 94.50 268 CYS A N 1
ATOM 2157 C CA . CYS A 1 268 ? 14.830 -10.677 -9.600 1.00 94.50 268 CYS A CA 1
ATOM 2158 C C . CYS A 1 268 ? 13.640 -10.951 -8.673 1.00 94.50 268 CYS A C 1
ATOM 2160 O O . CYS A 1 268 ? 12.776 -11.738 -9.041 1.00 94.50 268 CYS A O 1
ATOM 2162 N N . HIS A 1 269 ? 13.532 -10.241 -7.545 1.00 94.50 269 HIS A N 1
ATOM 2163 C CA . HIS A 1 269 ? 12.384 -10.326 -6.639 1.00 94.50 269 HIS A CA 1
ATOM 2164 C C . HIS A 1 269 ? 11.070 -10.011 -7.363 1.00 94.50 269 HIS A C 1
ATOM 2166 O O . HIS A 1 269 ? 10.142 -10.810 -7.340 1.00 94.50 269 HIS A O 1
ATOM 2172 N N . ASN A 1 270 ? 11.021 -8.894 -8.097 1.00 93.19 270 ASN A N 1
ATOM 2173 C CA . ASN A 1 270 ? 9.835 -8.509 -8.868 1.00 93.19 270 ASN A CA 1
ATOM 2174 C C . ASN A 1 270 ? 9.469 -9.537 -9.952 1.00 93.19 270 ASN A C 1
ATOM 2176 O O . ASN A 1 270 ? 8.290 -9.719 -10.261 1.00 93.19 270 ASN A O 1
ATOM 2180 N N . ASN A 1 271 ? 10.465 -10.190 -10.558 1.00 93.50 271 ASN A N 1
ATOM 2181 C CA . ASN A 1 271 ? 10.226 -11.240 -11.547 1.00 93.50 271 ASN A CA 1
ATOM 2182 C C . ASN A 1 271 ? 9.640 -12.501 -10.898 1.00 93.50 271 ASN A C 1
ATOM 2184 O O . ASN A 1 271 ? 8.691 -13.062 -11.445 1.00 93.50 271 ASN A O 1
ATOM 2188 N N . LEU A 1 272 ? 10.162 -12.905 -9.735 1.00 93.81 272 LEU A N 1
ATOM 2189 C CA . LEU A 1 272 ? 9.627 -14.025 -8.958 1.00 93.81 272 LEU A CA 1
ATOM 2190 C C . LEU A 1 272 ? 8.195 -13.739 -8.495 1.00 93.81 272 LEU A C 1
ATOM 2192 O O . LEU A 1 272 ? 7.308 -14.549 -8.748 1.00 93.81 272 LEU A O 1
ATOM 2196 N N . ASP A 1 273 ? 7.929 -12.553 -7.941 1.00 91.06 273 ASP A N 1
ATOM 2197 C CA . ASP A 1 273 ? 6.575 -12.151 -7.541 1.00 91.06 273 ASP A CA 1
ATOM 2198 C C . ASP A 1 273 ? 5.589 -12.281 -8.713 1.00 91.06 273 ASP A C 1
ATOM 2200 O O . ASP A 1 273 ? 4.531 -12.897 -8.583 1.00 91.06 273 ASP A O 1
ATOM 2204 N N . ARG A 1 274 ? 5.943 -11.749 -9.893 1.00 86.75 274 ARG A N 1
ATOM 2205 C CA . ARG A 1 274 ? 5.105 -11.845 -11.103 1.00 86.75 274 ARG A CA 1
ATOM 2206 C C . ARG A 1 274 ? 4.855 -13.284 -11.535 1.00 86.75 274 ARG A C 1
ATOM 2208 O O . ARG A 1 274 ? 3.746 -13.595 -11.963 1.00 86.75 274 ARG A O 1
ATOM 2215 N N . TYR A 1 275 ? 5.864 -14.144 -11.440 1.00 86.50 275 TYR A N 1
ATOM 2216 C CA . TYR A 1 275 ? 5.725 -15.559 -11.766 1.00 86.50 275 TYR A CA 1
ATOM 2217 C C . TYR A 1 275 ? 4.673 -16.229 -10.871 1.00 86.50 275 TYR A C 1
ATOM 2219 O O . TYR A 1 275 ? 3.741 -16.852 -11.385 1.00 86.50 275 TYR A O 1
ATOM 2227 N N . PHE A 1 276 ? 4.734 -15.998 -9.555 1.00 78.88 276 PHE A N 1
ATOM 2228 C CA . PHE A 1 276 ? 3.745 -16.527 -8.611 1.00 78.88 276 PHE A CA 1
ATOM 2229 C C . PHE A 1 276 ? 2.342 -15.937 -8.805 1.00 78.88 276 PHE A C 1
ATOM 2231 O O . PHE A 1 276 ? 1.351 -16.658 -8.670 1.00 78.88 276 PHE A O 1
ATOM 2238 N N . TYR A 1 277 ? 2.224 -14.656 -9.168 1.00 78.50 277 TYR A N 1
ATOM 2239 C CA . TYR A 1 277 ? 0.924 -14.077 -9.525 1.00 78.50 277 TYR A CA 1
ATOM 2240 C C . TYR A 1 277 ? 0.322 -14.749 -10.764 1.00 78.50 277 TYR A C 1
ATOM 2242 O O . TYR A 1 277 ? -0.849 -15.122 -10.739 1.00 78.50 277 TYR A O 1
ATOM 2250 N N . ASN A 1 278 ? 1.116 -14.960 -11.816 1.00 77.38 278 ASN A N 1
ATOM 2251 C CA . ASN A 1 278 ? 0.636 -15.537 -13.074 1.00 77.38 278 ASN A CA 1
ATOM 2252 C C . ASN A 1 278 ? 0.204 -17.005 -12.940 1.00 77.38 278 ASN A C 1
ATOM 2254 O O . ASN A 1 278 ? -0.729 -17.424 -13.622 1.00 77.38 278 ASN A O 1
ATOM 2258 N N . ILE A 1 279 ? 0.854 -17.791 -12.075 1.00 76.56 279 ILE A N 1
ATOM 2259 C CA . ILE A 1 279 ? 0.428 -19.172 -11.789 1.00 76.56 279 ILE A CA 1
ATOM 2260 C C . ILE A 1 279 ? -0.936 -19.175 -11.100 1.00 76.56 279 ILE A C 1
ATOM 2262 O O . ILE A 1 279 ? -1.840 -19.899 -11.514 1.00 76.56 279 ILE A O 1
ATOM 2266 N N . ASN A 1 280 ? -1.100 -18.332 -10.081 1.00 67.06 280 ASN A N 1
ATOM 2267 C CA . ASN A 1 280 ? -2.327 -18.285 -9.292 1.00 67.06 280 ASN A CA 1
ATOM 2268 C C . ASN A 1 280 ? -3.523 -17.710 -10.069 1.00 67.06 280 ASN A C 1
ATOM 2270 O O . ASN A 1 280 ? -4.665 -18.056 -9.769 1.00 67.06 280 ASN A O 1
ATOM 2274 N N . ASP A 1 281 ? -3.285 -16.856 -11.069 1.00 66.44 281 ASP A N 1
ATOM 2275 C CA . ASP A 1 281 ? -4.351 -16.275 -11.895 1.00 66.44 281 ASP A CA 1
ATOM 2276 C C . ASP A 1 281 ? -4.940 -17.293 -12.888 1.00 66.44 281 ASP A C 1
ATOM 2278 O O . ASP A 1 281 ? -6.145 -17.301 -13.128 1.00 66.44 281 ASP A O 1
ATOM 2282 N N . LYS A 1 282 ? -4.135 -18.250 -13.377 1.00 58.31 282 LYS A N 1
ATOM 2283 C CA . LYS A 1 282 ? -4.624 -19.342 -14.244 1.00 58.31 282 LYS A CA 1
ATOM 2284 C C . LYS A 1 282 ? -5.624 -20.280 -13.550 1.00 58.31 282 LYS A C 1
ATOM 2286 O O . LYS A 1 282 ? -6.375 -20.961 -14.238 1.00 58.31 282 LYS A O 1
ATOM 2291 N N . GLY A 1 283 ? -5.657 -20.301 -12.215 1.00 51.88 283 GLY A N 1
ATOM 2292 C CA . GLY A 1 283 ? -6.642 -21.048 -11.421 1.00 51.88 283 GLY A CA 1
ATOM 2293 C C . GLY A 1 283 ? -7.886 -20.241 -11.030 1.00 51.88 283 GLY A C 1
ATOM 2294 O O . GLY A 1 283 ? -8.835 -20.803 -10.493 1.00 51.88 283 GLY A O 1
ATOM 2295 N N . ARG A 1 284 ? -7.905 -18.927 -11.289 1.00 49.06 284 ARG A N 1
ATOM 2296 C CA . ARG A 1 284 ? -9.032 -18.027 -10.991 1.00 49.06 284 ARG A CA 1
ATOM 2297 C C . ARG A 1 284 ? -9.713 -17.572 -12.275 1.00 49.06 284 ARG A C 1
ATOM 2299 O O . ARG A 1 284 ? -9.953 -16.378 -12.451 1.00 49.06 284 ARG A O 1
ATOM 2306 N N . GLY A 1 285 ? -10.008 -18.529 -13.159 1.00 44.44 285 GLY A N 1
ATOM 2307 C CA . GLY A 1 285 ? -10.854 -18.297 -14.326 1.00 44.44 285 GLY A CA 1
ATOM 2308 C C . GLY A 1 285 ? -12.109 -17.534 -13.903 1.00 44.44 285 GLY A C 1
ATOM 2309 O O . GLY A 1 285 ? -12.932 -18.056 -13.153 1.00 44.44 285 GLY A O 1
ATOM 2310 N N . ARG A 1 286 ? -12.173 -16.265 -14.307 1.00 40.66 286 ARG A N 1
ATOM 2311 C CA . ARG A 1 286 ? -13.395 -15.464 -14.293 1.00 40.66 286 ARG A CA 1
ATOM 2312 C C . ARG A 1 286 ? -14.294 -15.888 -15.435 1.00 40.66 286 ARG A C 1
ATOM 2314 O O . ARG A 1 286 ? -13.739 -16.180 -16.517 1.00 40.66 286 ARG A O 1
#

Foldseek 3Di:
DDPDPDDPPPPPPVLDDPVRVVVVVVVVVPDPDDDDPDDDDPVSVVVVVVVVVVVVVVCVPPPVNVVVVVVVCCVPPPCVDPVSVVVVVVVVVVCVVVPNDDPQPVVNVVVVVVPDDPDDVVNVVVVVVCCCPVPCCNPPVVVVVVVVVVVVCVVVVVDDDDDAPRHPPHPHPVVVLVVLLVVVLVPPAVVVLCVVVVQAAPPVRDDNPPPFKDKDFQPDLVVLLVVLCVVVVPPDPNPDDPVCSVVSSVSSNVPDDNVRIGIHGPVVNVVVVVVVVVVVVVVVDD

Radius of gyration: 34.6 Å; chains: 1; bounding box: 76×92×63 Å

Sequence (286 aa):
MYIIDRMDRIMNVDLLCRRCMSKLGEIERKKDGPVLRRKLCDLCKKKSIELQVVKLSALSKSEELRSLNSKRMKENNPMADDAIRIAVAAKLKARCSDGIPQFCTQEAIKKRTANKKPMSDDHKKILSQRMKTQNPMFSNFVKDKMSKTLNGKIQSGEIKYKRGSNHHLWKGGCRDFNVACRSRLYLPWTKKVFERDKYICTVCSGKPISGCLHVHHIKPLNDFINDVKQKYAISSFKDIDKENWTQYIDEVVSNHRIEDGITVCPKCHNNLDRYFYNINDKGRGR

pLDDT: mean 82.1, std 16.74, range [36.31, 98.0]

Organism: NCBI:txid1618574

Secondary structure (DSSP, 8-state):
-----SSTT---GGGS-HHHHHHHHHHHTT--S----PPPPHHHHHHHHHHHHHHHHHHHH-HHHHHHHHHHHHHT-GGGSHHHHHHHHHHHHHHHHTTS--S--HHHHHHHHHTSPPPPHHHHHHHHHHHHHH-GGGSHHHHHHHHHHHHHHHHTTSS----GGGSTT---SHHHHHHHHHHHHIIIIIHHHHHHTTTS-TTT--S--TT--EEEESS-HHHHHHHHHHHTT-S-TTSS-HHHHHHHHHHHHHT--GGGEEEE-HHHHHHHHHHHHHHHHTT---